Protein AF-A0A5A7RX57-F1 (afdb_monomer)

Secondary structure (DSSP, 8-state):
----PPPPPS-HHHHHHHHHHHHS-HHHHHHHHHHHHHTTGGGGHHHHHHHIIIIIHHHHHHHHHHHHHH-S-HHHHHHHH-GGGHHHHHHHHHHHHHHHHHHHHHHHHHHHHHHHTTTTTTSS-HHHHHHHHHT--SSTT------HHHHHHHHHHHHHHHHHHTTTHHHHHHHHHHHTHHHHHHHHHHHHHHHTSTTHHHHHHHHH---GGGGG-HHHHHHHHHHHHHHHT-

pLDDT: mean 89.5, std 7.89, range [38.34, 96.81]

Nearest PDB structures (foldseek):
  8zp1-assembly1_A  TM=9.487E-01  e=1.008E-10  Homo sapiens
  6m2r-assembly1_A  TM=9.243E-01  e=7.407E-11  Drosophila melanogaster
  4xph-assembly1_A  TM=9.226E-01  e=1.175E-10  Drosophila melanogaster
  9eup-assembly1_A  TM=9.157E-01  e=2.410E-10  Drosophila melanogaster
  8wby-assembly1_A  TM=8.814E-01  e=8.739E-09  Homo sapiens

Mean predicted aligned error: 5.99 Å

Solvent-accessible surface area (backbone atoms only — not comparable to full-atom values): 12827 Å² total; per-residue (Å²): 130,82,86,71,75,74,90,71,76,92,40,73,66,38,50,50,39,45,54,50,46,64,26,61,48,72,56,65,75,57,49,45,59,52,52,30,50,76,35,21,15,44,41,31,51,56,46,32,51,50,30,34,67,71,46,42,53,56,50,52,52,50,52,52,49,47,42,69,71,50,73,47,61,54,32,60,30,30,31,73,77,35,76,88,36,27,65,57,18,47,50,65,57,47,52,58,53,59,51,48,66,54,50,48,52,55,51,7,49,54,52,43,49,60,62,41,53,79,72,45,76,43,75,86,48,51,67,63,44,50,40,62,59,60,48,67,57,98,46,90,89,48,81,70,69,85,34,65,67,45,53,56,22,37,52,54,49,53,52,50,52,46,69,46,48,77,69,40,68,70,43,39,32,61,50,33,68,48,65,43,56,48,59,53,55,50,49,52,52,51,48,57,54,47,66,73,40,90,68,31,67,58,56,51,50,58,49,56,47,57,37,66,77,41,71,77,38,68,66,42,46,52,51,23,41,53,48,38,35,67,45,60,64,104

Radius of gyration: 21.27 Å; Cα contacts (8 Å, |Δi|>4): 193; chains: 1; bounding box: 55×44×57 Å

Sequence (234 aa):
MGDTIPATWHSRFAFIMAAIGSAVGLGNVWRFPYVCYKNGAAAFLIPYFVALFTAGIPLMILEFSLGHWSRSPPPMAFKKVSKNMEWVGWLSSLVPFIVASYYVVVMAWCFAYMVFSVNLMWRTNAENFFYTFLGKTSGISEIGGISPPVFLGLIAIWISIFIILYKGVDRIGKIVAITVPLPTILLIILTIRGLTLPGAVEGVSYYLSPDFSKLLNVNVWLSAYAQIFFSLSL

Foldseek 3Di:
DDPDPPDDDPDPVLVVLVLLVLLDDPCVVPVVLVLCLVLFFQQLVVLLVVLCVVPLVVVLVVVVVLCVVQVDQQLSSLCVVPVVRSVVSVVLVVVVVVVCVVVLLVQLVVVLVVVCVVVVVCVPPVVVVVCVQCVPDPDPVDPGDDRVSSVVSSVVSVVVVCVQPVVHSVSVSVVSVCVRVPVVVVVVVVVVVLCPDPCSVVVVCSSNRGDNVSVVDVVSSVSSNVSSCSSSVD

Structure (mmCIF, N/CA/C/O backbone):
data_AF-A0A5A7RX57-F1
#
_entry.id   AF-A0A5A7RX57-F1
#
loop_
_atom_site.group_PDB
_atom_site.id
_atom_site.type_symbol
_atom_site.label_atom_id
_atom_site.label_alt_id
_atom_site.label_comp_id
_atom_site.label_asym_id
_atom_site.label_entity_id
_atom_site.label_seq_id
_atom_site.pdbx_PDB_ins_code
_atom_site.Cartn_x
_atom_site.Cartn_y
_atom_site.Cartn_z
_atom_site.occupancy
_atom_site.B_iso_or_equiv
_atom_site.auth_seq_id
_atom_site.auth_comp_id
_atom_site.auth_asym_id
_atom_site.auth_atom_id
_atom_site.pdbx_PDB_model_num
ATOM 1 N N . MET A 1 1 ? 31.788 12.413 -21.069 1.00 40.97 1 MET A N 1
ATOM 2 C CA . MET A 1 1 ? 30.898 12.310 -19.892 1.00 40.97 1 MET A CA 1
ATOM 3 C C . MET A 1 1 ? 31.214 10.979 -19.254 1.00 40.97 1 MET A C 1
ATOM 5 O O . MET A 1 1 ? 31.049 9.980 -19.931 1.00 40.97 1 MET A O 1
ATOM 9 N N . GLY A 1 2 ? 31.835 10.992 -18.072 1.00 38.34 2 GLY A N 1
ATOM 10 C CA . GLY A 1 2 ? 32.403 9.788 -17.466 1.00 38.34 2 GLY A CA 1
ATOM 11 C C . GLY A 1 2 ? 31.347 8.711 -17.257 1.00 38.34 2 GLY A C 1
ATOM 12 O O . GLY A 1 2 ? 30.268 9.013 -16.749 1.00 38.34 2 GLY A O 1
ATOM 13 N N . ASP A 1 3 ? 31.680 7.487 -17.659 1.00 44.34 3 ASP A N 1
ATOM 14 C CA . ASP A 1 3 ? 30.907 6.283 -17.385 1.00 44.34 3 ASP A CA 1
ATOM 15 C C . ASP A 1 3 ? 30.835 6.076 -15.869 1.00 44.34 3 ASP A C 1
ATOM 17 O O . ASP A 1 3 ? 31.683 5.431 -15.249 1.00 44.34 3 ASP A O 1
ATOM 21 N N . THR A 1 4 ? 29.829 6.675 -15.238 1.00 57.50 4 THR A N 1
ATOM 22 C CA . THR A 1 4 ? 29.452 6.321 -13.880 1.00 57.50 4 THR A CA 1
ATOM 23 C C . THR A 1 4 ? 28.867 4.919 -13.945 1.00 57.50 4 THR A C 1
ATOM 25 O O . THR A 1 4 ? 27.802 4.691 -14.518 1.00 57.50 4 THR A O 1
ATOM 28 N N . ILE A 1 5 ? 29.598 3.950 -13.390 1.00 56.31 5 ILE A N 1
ATOM 29 C CA . ILE A 1 5 ? 29.092 2.590 -13.200 1.00 56.31 5 ILE A CA 1
ATOM 30 C C . ILE A 1 5 ? 27.728 2.723 -12.503 1.00 56.31 5 ILE A C 1
ATOM 32 O O . ILE A 1 5 ? 27.664 3.354 -11.442 1.00 56.31 5 ILE A O 1
ATOM 36 N N . PRO A 1 6 ? 26.630 2.201 -13.085 1.00 62.84 6 PRO A N 1
ATOM 37 C CA . PRO A 1 6 ? 25.320 2.301 -12.462 1.00 62.84 6 PRO A CA 1
ATOM 38 C C . PRO A 1 6 ? 25.394 1.684 -11.067 1.00 62.84 6 PRO A C 1
ATOM 40 O O . PRO A 1 6 ? 25.967 0.609 -10.895 1.00 62.84 6 PRO A O 1
ATOM 43 N N . ALA A 1 7 ? 24.849 2.381 -10.068 1.00 64.69 7 ALA A N 1
ATOM 44 C CA . ALA A 1 7 ? 24.876 1.913 -8.690 1.00 64.69 7 ALA A CA 1
ATOM 45 C C . ALA A 1 7 ? 24.246 0.512 -8.618 1.00 64.69 7 ALA A C 1
ATOM 47 O O . ALA A 1 7 ? 23.090 0.317 -8.997 1.00 64.69 7 ALA A O 1
ATOM 48 N N . THR A 1 8 ? 25.032 -0.473 -8.186 1.00 73.94 8 THR A N 1
ATOM 49 C CA . THR A 1 8 ? 24.602 -1.871 -8.105 1.00 73.94 8 THR A CA 1
ATOM 50 C C . THR A 1 8 ? 24.287 -2.236 -6.666 1.00 73.94 8 THR A C 1
ATOM 52 O O . THR A 1 8 ? 24.872 -1.711 -5.724 1.00 73.94 8 THR A O 1
ATOM 55 N N . TRP A 1 9 ? 23.353 -3.164 -6.484 1.00 75.19 9 TRP A N 1
ATOM 56 C CA . TRP A 1 9 ? 23.091 -3.730 -5.170 1.00 75.19 9 TRP A CA 1
ATOM 57 C C . TRP A 1 9 ? 24.249 -4.643 -4.764 1.00 75.19 9 TRP A C 1
ATOM 59 O O . TRP A 1 9 ? 24.512 -5.643 -5.429 1.00 75.19 9 TRP A O 1
ATOM 69 N N . HIS A 1 10 ? 24.897 -4.350 -3.636 1.00 70.31 10 HIS A N 1
ATOM 70 C CA . HIS A 1 10 ? 25.965 -5.201 -3.101 1.00 70.31 10 HIS A CA 1
ATOM 71 C C . HIS A 1 10 ? 25.486 -6.598 -2.660 1.00 70.31 10 HIS A C 1
ATOM 73 O O . HIS A 1 10 ? 26.292 -7.520 -2.570 1.00 70.31 10 HIS A O 1
ATOM 79 N N . SER A 1 11 ? 24.188 -6.775 -2.375 1.00 80.56 11 SER A N 1
ATOM 80 C CA . SER A 1 11 ? 23.621 -8.045 -1.907 1.00 80.56 11 SER A CA 1
ATOM 81 C C . SER A 1 11 ? 22.290 -8.367 -2.583 1.00 80.56 11 SER A C 1
ATOM 83 O O . SER A 1 11 ? 21.378 -7.539 -2.614 1.00 80.56 11 SER A O 1
ATOM 85 N N . ARG A 1 12 ? 22.150 -9.619 -3.045 1.00 84.81 12 ARG A N 1
ATOM 86 C CA . ARG A 1 12 ? 20.883 -10.165 -3.565 1.00 84.81 12 ARG A CA 1
ATOM 87 C C . ARG A 1 12 ? 19.772 -10.106 -2.521 1.00 84.81 12 ARG A C 1
ATOM 89 O O . ARG A 1 12 ? 18.631 -9.827 -2.861 1.00 84.81 12 ARG A O 1
ATOM 96 N N . PHE A 1 13 ? 20.117 -10.325 -1.252 1.00 82.00 13 PHE A N 1
ATOM 97 C CA . PHE A 1 13 ? 19.162 -10.246 -0.153 1.00 82.00 13 PHE A CA 1
ATOM 98 C C . PHE A 1 13 ? 18.617 -8.824 0.011 1.00 82.00 13 PHE A C 1
ATOM 100 O O . PHE A 1 13 ? 17.411 -8.647 0.114 1.00 82.00 13 PHE A O 1
ATOM 107 N N . ALA A 1 14 ? 19.481 -7.803 -0.051 1.00 82.25 14 ALA A N 1
ATOM 108 C CA . ALA A 1 14 ? 19.049 -6.406 0.032 1.00 82.25 14 ALA A CA 1
ATOM 109 C C . ALA A 1 14 ? 18.105 -6.025 -1.121 1.00 82.25 14 ALA A C 1
ATOM 111 O O . ALA A 1 14 ? 17.106 -5.348 -0.893 1.00 82.25 14 ALA A O 1
ATOM 112 N N . PHE A 1 15 ? 18.383 -6.515 -2.333 1.00 84.88 15 PHE A N 1
ATOM 113 C CA . PHE A 1 15 ? 17.502 -6.331 -3.486 1.00 84.88 15 PHE A CA 1
ATOM 114 C C . PHE A 1 15 ? 16.134 -7.003 -3.289 1.00 84.88 15 PHE A C 1
ATOM 116 O O . PHE A 1 15 ? 15.106 -6.351 -3.452 1.00 84.88 15 PHE A O 1
ATOM 123 N N . ILE A 1 16 ? 16.109 -8.280 -2.888 1.00 87.44 16 ILE A N 1
ATOM 124 C CA . ILE A 1 16 ? 14.859 -9.020 -2.641 1.00 87.44 16 ILE A CA 1
ATOM 125 C C . ILE A 1 16 ? 14.039 -8.333 -1.547 1.00 87.44 16 ILE A C 1
ATOM 127 O O . ILE A 1 16 ? 12.839 -8.137 -1.708 1.00 87.44 16 ILE A O 1
ATOM 131 N N . MET A 1 17 ? 14.683 -7.914 -0.459 1.00 86.81 17 MET A N 1
ATOM 132 C CA . MET A 1 17 ? 14.010 -7.206 0.626 1.00 86.81 17 MET A CA 1
ATOM 133 C C . MET A 1 17 ? 13.436 -5.864 0.166 1.00 86.81 17 MET A C 1
ATOM 135 O O . MET A 1 17 ? 12.337 -5.510 0.578 1.00 86.81 17 MET A O 1
ATOM 139 N N . ALA A 1 18 ? 14.126 -5.138 -0.719 1.00 86.44 18 ALA A N 1
ATOM 140 C CA . ALA A 1 18 ? 13.611 -3.892 -1.287 1.00 86.44 18 ALA A CA 1
ATOM 141 C C . ALA A 1 18 ? 12.396 -4.140 -2.188 1.00 86.44 18 ALA A C 1
ATOM 143 O O . ALA A 1 18 ? 11.409 -3.414 -2.084 1.00 86.44 18 ALA A O 1
ATOM 144 N N . ALA A 1 19 ? 12.427 -5.198 -3.003 1.00 87.00 19 ALA A N 1
ATOM 145 C CA . ALA A 1 19 ? 11.288 -5.603 -3.823 1.00 87.00 19 ALA A CA 1
ATOM 146 C C . ALA A 1 19 ? 10.079 -6.010 -2.959 1.00 87.00 19 ALA A C 1
ATOM 148 O O . ALA A 1 19 ? 8.971 -5.532 -3.189 1.00 87.00 19 ALA A O 1
ATOM 149 N N . ILE A 1 20 ? 10.295 -6.810 -1.907 1.00 87.88 20 ILE A N 1
ATOM 150 C CA . ILE A 1 20 ? 9.242 -7.185 -0.948 1.00 87.88 20 ILE A CA 1
ATOM 151 C C . ILE A 1 20 ? 8.683 -5.942 -0.252 1.00 87.88 20 ILE A C 1
ATOM 153 O O . ILE A 1 20 ? 7.469 -5.786 -0.170 1.00 87.88 20 ILE A O 1
ATOM 157 N N . GLY A 1 21 ? 9.544 -5.033 0.213 1.00 85.50 21 GLY A N 1
ATOM 158 C CA . GLY A 1 21 ? 9.119 -3.786 0.852 1.00 85.50 21 GLY A CA 1
ATOM 159 C C . GLY A 1 21 ? 8.312 -2.871 -0.070 1.00 85.50 21 GLY A C 1
ATOM 160 O O . GLY A 1 21 ? 7.428 -2.166 0.403 1.00 85.50 21 GLY A O 1
ATOM 161 N N . SER A 1 22 ? 8.579 -2.906 -1.377 1.00 85.56 22 SER A N 1
ATOM 162 C CA . SER A 1 22 ? 7.812 -2.164 -2.386 1.00 85.56 22 SER A CA 1
ATOM 163 C C . SER A 1 22 ? 6.448 -2.794 -2.691 1.00 85.56 22 SER A C 1
ATOM 165 O O . SER A 1 22 ? 5.514 -2.076 -3.041 1.00 85.56 22 SER A O 1
ATOM 167 N N . ALA A 1 23 ? 6.313 -4.118 -2.572 1.00 86.31 23 ALA A N 1
ATOM 168 C CA . ALA A 1 23 ? 5.042 -4.826 -2.763 1.00 86.31 23 ALA A CA 1
ATOM 169 C C . ALA A 1 23 ? 4.165 -4.799 -1.493 1.00 86.31 23 ALA A C 1
ATOM 171 O O . ALA A 1 23 ? 2.936 -4.716 -1.539 1.00 86.31 23 ALA A 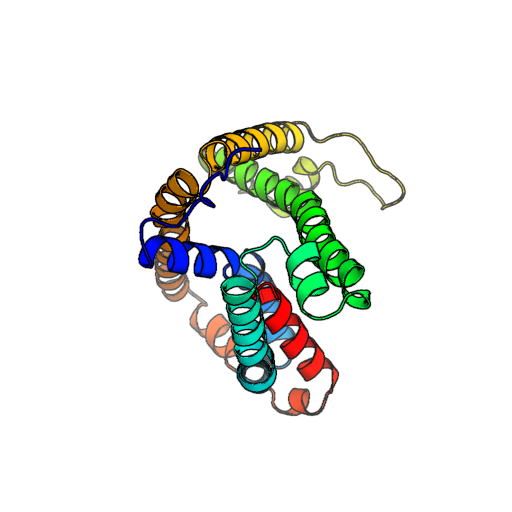O 1
ATOM 172 N N . VAL A 1 24 ? 4.781 -4.849 -0.311 1.00 85.12 24 VAL A N 1
ATOM 173 C CA . VAL A 1 24 ? 4.060 -4.872 0.965 1.00 85.12 24 VAL A CA 1
ATOM 174 C C . VAL A 1 24 ? 3.823 -3.450 1.469 1.00 85.12 24 VAL A C 1
ATOM 176 O O . VAL A 1 24 ? 4.656 -2.864 2.153 1.00 85.12 24 VAL A O 1
ATOM 179 N N . GLY A 1 25 ? 2.646 -2.904 1.158 1.00 82.44 25 GLY A N 1
ATOM 180 C CA . GLY A 1 25 ? 2.228 -1.571 1.599 1.00 82.44 25 GLY A CA 1
ATOM 181 C C . GLY A 1 25 ? 1.016 -1.561 2.534 1.00 82.44 25 GLY A C 1
ATOM 182 O O . GLY A 1 25 ? 0.397 -2.589 2.815 1.00 82.44 25 GLY A O 1
ATOM 183 N N . LEU A 1 26 ? 0.612 -0.351 2.948 1.00 80.19 26 LEU A N 1
ATOM 184 C CA . LEU A 1 26 ? -0.605 -0.117 3.742 1.00 80.19 26 LEU A CA 1
ATOM 185 C C . LEU A 1 26 ? -1.839 -0.790 3.121 1.00 80.19 26 LEU A C 1
ATOM 187 O O . LEU A 1 26 ? -2.669 -1.328 3.844 1.00 80.19 26 LEU A O 1
ATOM 191 N N . GLY A 1 27 ? -1.946 -0.829 1.788 1.00 81.50 27 GLY A N 1
ATOM 192 C CA . GLY A 1 27 ? -3.074 -1.457 1.093 1.00 81.50 27 GLY A CA 1
ATOM 193 C C . GLY A 1 27 ? -3.303 -2.926 1.476 1.00 81.50 27 GLY A C 1
ATOM 194 O O . GLY A 1 27 ? -4.451 -3.355 1.578 1.00 81.50 27 GLY A O 1
ATOM 195 N N . ASN A 1 28 ? -2.245 -3.681 1.779 1.00 87.38 28 ASN A N 1
ATOM 196 C CA . ASN A 1 28 ? -2.379 -5.079 2.195 1.00 87.38 28 ASN A CA 1
ATOM 197 C C . ASN A 1 28 ? -2.931 -5.209 3.627 1.00 87.38 28 ASN A C 1
ATOM 199 O O . ASN A 1 28 ? -3.547 -6.218 3.950 1.00 87.38 28 ASN A O 1
ATOM 203 N N . VAL A 1 29 ? -2.760 -4.183 4.469 1.00 86.88 29 VAL A N 1
ATOM 204 C CA . VAL A 1 29 ? -3.178 -4.202 5.881 1.00 86.88 29 VAL A CA 1
ATOM 205 C C . VAL A 1 29 ? -4.666 -3.893 6.048 1.00 86.88 29 VAL A C 1
ATOM 207 O O . VAL A 1 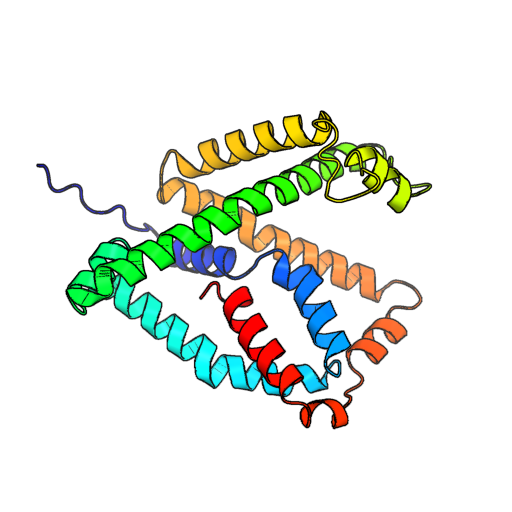29 ? -5.330 -4.548 6.843 1.00 86.88 29 VAL A O 1
ATOM 210 N N . TRP A 1 30 ? -5.210 -2.912 5.318 1.00 84.88 30 TRP A N 1
ATOM 211 C CA . TRP A 1 30 ? -6.600 -2.462 5.522 1.00 84.88 30 TRP A CA 1
ATOM 212 C C . TRP A 1 30 ? -7.498 -2.620 4.292 1.00 84.88 30 TRP A C 1
ATOM 214 O O . TRP A 1 30 ? -8.664 -2.988 4.430 1.00 84.88 30 TRP A O 1
ATOM 224 N N . ARG A 1 31 ? -6.978 -2.402 3.076 1.00 89.62 31 ARG A N 1
ATOM 225 C CA . ARG A 1 31 ? -7.786 -2.509 1.852 1.00 89.62 31 ARG A CA 1
ATOM 226 C C . ARG A 1 31 ? -8.051 -3.962 1.475 1.00 89.62 31 ARG A C 1
ATOM 228 O O . ARG A 1 31 ? -9.194 -4.285 1.171 1.00 89.62 31 ARG A O 1
ATOM 235 N N . PHE A 1 32 ? -7.043 -4.837 1.515 1.00 91.94 32 PHE A N 1
ATOM 236 C CA . PHE A 1 32 ? -7.225 -6.247 1.147 1.00 91.94 32 PHE A CA 1
ATOM 237 C C . PHE A 1 32 ? -8.296 -6.951 2.002 1.00 91.94 32 PHE A C 1
ATOM 239 O O . PHE A 1 32 ? -9.230 -7.489 1.405 1.00 91.94 32 PHE A O 1
ATOM 246 N N . PRO A 1 33 ? -8.266 -6.892 3.353 1.00 91.25 33 PRO A N 1
ATOM 247 C CA . PRO A 1 33 ? -9.316 -7.510 4.165 1.00 91.25 33 PRO A CA 1
ATOM 248 C C . PRO A 1 33 ? -10.707 -6.940 3.868 1.00 91.25 33 PRO A C 1
ATOM 250 O O . PRO A 1 33 ? -11.673 -7.692 3.771 1.00 91.25 33 PRO A O 1
ATOM 253 N N . TYR A 1 34 ? -10.809 -5.624 3.647 1.00 90.44 34 TYR A N 1
ATOM 254 C CA . TYR A 1 34 ? -12.071 -4.969 3.298 1.00 90.44 34 TYR A CA 1
ATOM 255 C C . TYR A 1 34 ? -12.625 -5.426 1.938 1.00 90.44 34 TYR A C 1
ATOM 257 O O . TYR A 1 34 ? -13.813 -5.731 1.814 1.00 90.44 34 TYR A O 1
ATOM 265 N N . VAL A 1 35 ? -11.775 -5.495 0.909 1.00 91.94 35 VAL A N 1
ATOM 266 C CA . VAL A 1 35 ? -12.156 -5.944 -0.440 1.00 91.94 35 VAL A CA 1
ATOM 267 C C . VAL A 1 35 ? -12.519 -7.426 -0.431 1.00 91.94 35 VAL A C 1
ATOM 269 O O . VAL A 1 35 ? -13.517 -7.798 -1.045 1.00 91.94 35 VAL A O 1
ATOM 272 N N . CYS A 1 36 ? -11.753 -8.250 0.284 1.00 91.56 36 CYS A N 1
ATOM 273 C CA . CYS A 1 36 ? -12.043 -9.666 0.481 1.00 91.56 36 CYS A CA 1
ATOM 274 C C . CYS A 1 36 ? -13.427 -9.841 1.112 1.00 91.56 36 CYS A C 1
ATOM 276 O O . CYS A 1 36 ? -14.297 -10.494 0.539 1.00 91.56 36 CYS A O 1
ATOM 278 N N . TYR A 1 37 ? -13.677 -9.139 2.219 1.00 89.06 37 TYR A N 1
ATOM 279 C CA . TYR A 1 37 ? -14.959 -9.156 2.912 1.00 89.06 37 TYR A CA 1
ATOM 280 C C . TYR A 1 37 ? -16.135 -8.768 2.000 1.00 89.06 37 TYR A C 1
ATOM 282 O O . TYR A 1 37 ? -17.099 -9.522 1.868 1.00 89.06 37 TYR A O 1
ATOM 290 N N . LYS A 1 38 ? -16.046 -7.630 1.301 1.00 90.94 38 LYS A N 1
ATOM 291 C CA . LYS A 1 38 ? -17.134 -7.125 0.445 1.00 90.94 38 LYS A CA 1
ATOM 292 C C . LYS A 1 38 ? -17.457 -8.045 -0.743 1.00 90.94 38 LYS A C 1
ATOM 294 O O . LYS A 1 38 ? -18.583 -8.026 -1.239 1.00 90.94 38 LYS A O 1
ATOM 299 N N . ASN A 1 39 ? -16.489 -8.839 -1.200 1.00 92.56 39 ASN A N 1
ATOM 300 C CA . ASN A 1 39 ? -16.578 -9.639 -2.424 1.00 92.56 39 ASN A CA 1
ATOM 301 C C . ASN A 1 39 ? -16.752 -11.150 -2.183 1.00 92.56 39 ASN A C 1
ATOM 303 O O . ASN A 1 39 ? -16.403 -11.952 -3.046 1.00 92.56 39 ASN A O 1
ATOM 307 N N . GLY A 1 40 ? -17.321 -11.542 -1.040 1.00 88.94 40 GLY A N 1
ATOM 308 C CA . GLY A 1 40 ? -17.625 -12.947 -0.734 1.00 88.94 40 GLY A CA 1
ATOM 309 C C . GLY A 1 40 ? -16.642 -13.615 0.226 1.00 88.94 40 GLY A C 1
ATOM 310 O O . GLY A 1 40 ? -16.576 -14.846 0.269 1.00 88.94 40 GLY A O 1
ATOM 311 N N . ALA A 1 41 ? -15.898 -12.810 0.994 1.00 91.44 41 ALA A N 1
ATOM 312 C CA . ALA A 1 41 ? -15.003 -13.253 2.059 1.00 91.44 41 ALA A CA 1
ATOM 313 C C . ALA A 1 41 ? -14.011 -14.311 1.540 1.00 91.44 41 ALA A C 1
ATOM 315 O O . ALA A 1 41 ? -13.363 -14.077 0.521 1.00 91.44 41 ALA A O 1
ATOM 316 N N . ALA A 1 42 ? -13.906 -15.490 2.158 1.00 92.25 42 ALA A N 1
ATOM 317 C CA . ALA A 1 42 ? -12.987 -16.537 1.695 1.00 92.25 42 ALA A CA 1
ATOM 318 C C . ALA A 1 42 ? -13.159 -16.936 0.216 1.00 92.25 42 ALA A C 1
ATOM 320 O O . ALA A 1 42 ? -12.173 -17.307 -0.424 1.00 92.25 42 ALA A O 1
ATOM 321 N N . ALA A 1 43 ? -14.362 -16.821 -0.364 1.00 93.56 43 ALA A N 1
ATOM 322 C CA . ALA A 1 43 ? -14.572 -17.131 -1.780 1.00 93.56 43 ALA A CA 1
ATOM 323 C C . ALA A 1 43 ? -13.773 -16.192 -2.702 1.00 93.56 43 ALA A C 1
ATOM 325 O O . ALA A 1 43 ? -13.317 -16.624 -3.759 1.00 93.56 43 ALA A O 1
ATOM 326 N N . PHE A 1 44 ? -13.520 -14.944 -2.281 1.00 94.62 44 PHE A N 1
ATOM 327 C CA . PHE A 1 44 ? -12.713 -13.964 -3.018 1.00 94.62 44 PHE A CA 1
ATOM 328 C C . PHE A 1 44 ? -11.263 -14.415 -3.244 1.00 94.62 44 PHE A C 1
ATOM 330 O O . PHE A 1 44 ? -10.609 -13.963 -4.186 1.00 94.62 44 PHE A O 1
ATOM 337 N N . LEU A 1 45 ? -10.748 -15.337 -2.426 1.00 93.69 45 LEU A N 1
ATOM 338 C CA . LEU A 1 45 ? -9.394 -15.861 -2.602 1.00 93.69 45 LEU A CA 1
ATOM 339 C C . LEU A 1 45 ? -9.237 -16.618 -3.926 1.00 93.69 45 LEU A C 1
ATOM 341 O O . LEU A 1 45 ? -8.157 -16.592 -4.508 1.00 93.69 45 LEU A O 1
ATOM 345 N N . ILE A 1 46 ? -10.305 -17.229 -4.450 1.00 95.12 46 ILE A N 1
ATOM 346 C CA . ILE A 1 46 ? -10.280 -17.930 -5.742 1.00 95.12 46 ILE A CA 1
ATOM 347 C C . ILE A 1 46 ? -9.938 -16.966 -6.892 1.00 95.12 46 ILE A C 1
ATOM 349 O O . ILE A 1 46 ? -8.893 -17.156 -7.520 1.00 95.12 46 ILE A O 1
ATOM 353 N N . PRO A 1 47 ? -10.736 -15.913 -7.178 1.00 95.75 47 PRO A N 1
ATOM 354 C CA . PRO A 1 47 ? -10.404 -14.961 -8.233 1.00 95.75 47 PRO A CA 1
ATOM 355 C C . PRO A 1 47 ? -9.100 -14.209 -7.944 1.00 95.75 47 PRO A C 1
ATOM 357 O O . PRO A 1 47 ? -8.383 -13.878 -8.885 1.00 95.75 47 PRO A O 1
ATOM 360 N N . TYR A 1 48 ? -8.743 -13.987 -6.672 1.00 95.00 48 TYR A N 1
ATOM 361 C CA . TYR A 1 48 ? -7.454 -13.398 -6.300 1.00 95.00 48 TYR A CA 1
ATOM 362 C C . TYR A 1 48 ? -6.267 -14.265 -6.741 1.00 95.00 48 TYR A C 1
ATOM 364 O O . TYR A 1 48 ? -5.361 -13.761 -7.403 1.00 95.00 48 TYR A O 1
ATOM 372 N N . PHE A 1 49 ? -6.275 -15.569 -6.445 1.00 95.69 49 PHE A N 1
ATOM 373 C CA . PHE A 1 49 ? -5.213 -16.476 -6.886 1.00 95.69 49 PHE A CA 1
ATOM 374 C C . PHE A 1 49 ? -5.197 -16.647 -8.405 1.00 95.69 49 PHE A C 1
ATOM 376 O O . PHE A 1 49 ? -4.122 -16.661 -9.001 1.00 95.69 49 PHE A O 1
ATOM 383 N N . VAL A 1 50 ? -6.362 -16.705 -9.057 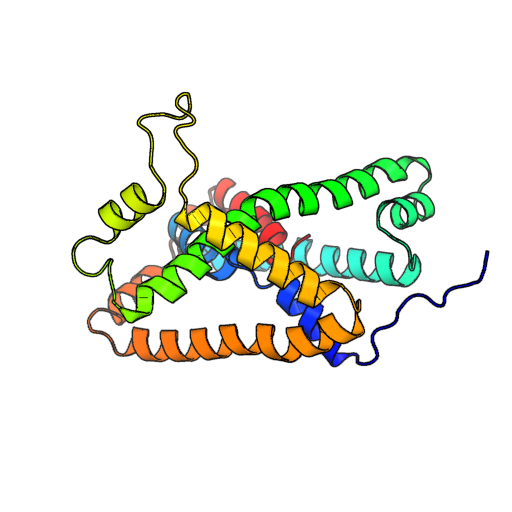1.00 96.81 50 VAL A N 1
ATOM 384 C CA . VAL A 1 50 ? -6.424 -16.728 -10.526 1.00 96.81 50 VAL A CA 1
ATOM 385 C C . VAL A 1 50 ? -5.771 -15.474 -11.108 1.00 96.81 50 VAL A C 1
ATOM 387 O O . VAL A 1 50 ? -4.902 -15.588 -11.971 1.00 96.81 50 VAL A O 1
ATOM 390 N N . ALA A 1 51 ? -6.111 -14.284 -10.611 1.00 96.06 51 ALA A N 1
ATOM 391 C CA . ALA A 1 51 ? -5.501 -13.031 -11.053 1.00 96.06 51 ALA A CA 1
ATOM 392 C C . ALA A 1 51 ? -3.987 -12.984 -10.767 1.00 96.06 51 ALA A C 1
ATOM 394 O O . ALA A 1 51 ? -3.212 -12.523 -11.608 1.00 96.06 51 ALA A O 1
ATOM 395 N N . LEU A 1 52 ? -3.549 -13.519 -9.622 1.00 95.19 52 LEU A N 1
ATOM 396 C CA . LEU A 1 52 ? -2.135 -13.617 -9.257 1.00 95.19 52 LEU A CA 1
ATOM 397 C C . LEU A 1 52 ? -1.347 -14.466 -10.261 1.00 95.19 52 LEU A C 1
ATOM 399 O O . LEU A 1 52 ? -0.309 -14.021 -10.745 1.00 95.19 52 LEU A O 1
ATOM 403 N N . PHE A 1 53 ? -1.825 -15.667 -10.591 1.00 96.38 53 PHE A N 1
ATOM 404 C CA . PHE A 1 53 ? -1.103 -16.579 -11.484 1.00 96.38 53 PHE A CA 1
ATOM 405 C C . PHE A 1 53 ? -1.214 -16.196 -12.962 1.00 96.38 53 PHE A C 1
ATOM 407 O O . PHE A 1 53 ? -0.274 -16.425 -13.717 1.00 96.38 53 PHE A O 1
ATOM 414 N N . THR A 1 54 ? -2.337 -15.612 -13.385 1.00 95.94 54 THR A N 1
ATOM 415 C CA . THR A 1 54 ? -2.580 -15.295 -14.804 1.00 95.94 54 THR A CA 1
ATOM 416 C C . THR A 1 54 ? -2.046 -13.932 -15.227 1.00 95.94 54 THR A C 1
ATOM 418 O O . THR A 1 54 ? -1.637 -13.783 -16.375 1.00 95.94 54 THR A O 1
ATOM 421 N N . ALA A 1 55 ? -2.025 -12.945 -14.327 1.00 94.88 55 ALA A N 1
ATOM 422 C CA . ALA A 1 55 ? -1.553 -11.596 -14.631 1.00 94.88 55 ALA A CA 1
ATOM 423 C C . ALA A 1 55 ? -0.424 -11.146 -13.703 1.00 94.88 55 ALA A C 1
ATOM 425 O O . ALA A 1 55 ? 0.616 -10.725 -14.198 1.00 94.88 55 ALA A O 1
ATOM 426 N N . GLY A 1 56 ? -0.584 -11.275 -12.383 1.00 94.25 56 GLY A N 1
ATOM 427 C CA . GLY A 1 56 ? 0.377 -10.739 -11.412 1.00 94.25 56 GLY A CA 1
ATOM 428 C C . GLY A 1 56 ? 1.805 -11.261 -11.599 1.00 94.25 56 GLY A C 1
ATOM 429 O O . GLY A 1 56 ? 2.724 -10.492 -11.869 1.00 94.25 56 GLY A O 1
ATOM 430 N N . ILE A 1 57 ? 1.996 -12.579 -11.499 1.00 94.12 57 ILE A N 1
ATOM 431 C CA . ILE A 1 57 ? 3.312 -13.218 -11.634 1.00 94.12 57 ILE A CA 1
ATOM 432 C C . ILE A 1 57 ? 3.899 -13.019 -13.044 1.00 94.12 57 ILE A C 1
ATOM 434 O O . ILE A 1 57 ? 5.051 -12.587 -13.127 1.00 94.12 57 ILE A O 1
ATOM 438 N N . PRO A 1 58 ? 3.165 -13.269 -14.151 1.00 96.25 58 PRO A N 1
ATOM 439 C CA . PRO A 1 58 ? 3.697 -13.042 -15.495 1.00 96.25 58 PRO A CA 1
ATOM 440 C C . PRO A 1 58 ? 4.147 -11.598 -15.749 1.00 96.25 58 PRO A C 1
ATOM 442 O O . PRO A 1 58 ? 5.229 -11.390 -16.298 1.00 96.25 58 PRO A O 1
ATOM 445 N N . LEU A 1 59 ? 3.361 -10.602 -15.326 1.00 94.75 59 LEU A N 1
ATOM 446 C CA . LEU A 1 59 ? 3.698 -9.189 -15.520 1.00 94.75 59 LEU A CA 1
ATOM 447 C C . LEU A 1 59 ? 4.883 -8.755 -14.657 1.00 94.75 59 LEU A C 1
ATOM 449 O O . LEU A 1 59 ? 5.769 -8.067 -15.156 1.00 94.75 59 LEU A O 1
ATOM 453 N N . MET A 1 60 ? 4.964 -9.226 -13.412 1.00 92.88 60 MET A N 1
ATOM 454 C CA . MET A 1 60 ? 6.121 -8.976 -12.549 1.00 92.88 60 MET A CA 1
ATOM 455 C C . MET A 1 60 ? 7.414 -9.553 -13.149 1.00 92.88 60 MET A C 1
ATOM 457 O O . MET A 1 60 ? 8.454 -8.894 -13.160 1.00 92.88 60 MET A O 1
ATOM 461 N N . ILE A 1 61 ? 7.362 -10.773 -13.700 1.00 93.50 61 ILE A N 1
ATOM 462 C CA . ILE A 1 61 ? 8.512 -11.379 -14.391 1.00 93.50 61 ILE A CA 1
ATOM 463 C C . ILE A 1 61 ? 8.896 -10.551 -15.621 1.00 93.50 61 ILE A C 1
ATOM 465 O O . ILE A 1 61 ? 10.088 -10.328 -15.854 1.00 93.50 61 ILE A O 1
ATOM 469 N N . LEU A 1 62 ? 7.914 -10.089 -16.398 1.00 92.81 62 LEU A N 1
ATOM 470 C CA . LEU A 1 62 ? 8.143 -9.244 -17.569 1.00 92.81 62 LEU A CA 1
ATOM 471 C C . LEU A 1 62 ? 8.832 -7.928 -17.186 1.00 92.81 62 LEU A C 1
ATOM 473 O O . LEU A 1 62 ? 9.820 -7.559 -17.821 1.00 92.81 62 LEU A O 1
ATOM 477 N N . GLU A 1 63 ? 8.360 -7.254 -16.139 1.00 90.75 63 GLU A N 1
ATOM 478 C CA . GLU A 1 63 ? 8.924 -5.990 -15.662 1.00 90.75 63 GLU A CA 1
ATOM 479 C C . GLU A 1 63 ? 10.374 -6.157 -15.191 1.00 90.75 63 GLU A C 1
ATOM 481 O O . GLU A 1 63 ? 11.265 -5.434 -15.647 1.00 90.75 63 GLU A O 1
ATOM 486 N N . PHE A 1 64 ? 10.654 -7.161 -14.353 1.00 89.75 64 PHE A N 1
ATOM 487 C CA . PHE A 1 64 ? 12.023 -7.437 -13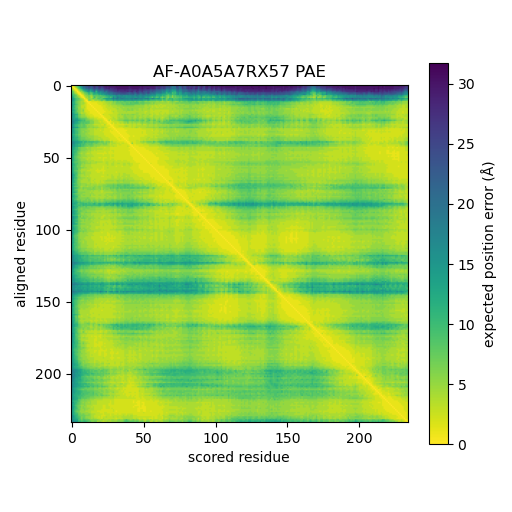.909 1.00 89.75 64 PHE A CA 1
ATOM 488 C C . PHE A 1 64 ? 12.940 -7.826 -15.069 1.00 89.75 64 PHE A C 1
ATOM 490 O O . PHE A 1 64 ? 14.090 -7.383 -15.123 1.00 89.75 64 PHE A O 1
ATOM 497 N N . SER A 1 65 ? 12.437 -8.602 -16.029 1.00 91.56 65 SER A N 1
ATOM 498 C CA . SER A 1 65 ? 13.197 -8.977 -17.226 1.00 91.56 65 SER A CA 1
ATOM 499 C C . SER A 1 65 ? 13.525 -7.753 -18.085 1.00 91.56 65 SER A C 1
ATOM 501 O O . SER A 1 65 ? 14.671 -7.588 -18.510 1.00 91.56 65 SER A O 1
ATOM 503 N N . LEU A 1 66 ? 12.558 -6.852 -18.283 1.00 91.25 66 LEU A N 1
ATOM 504 C CA . LEU A 1 66 ? 12.744 -5.602 -19.019 1.00 91.25 66 LEU A CA 1
ATOM 505 C C . LEU A 1 66 ? 13.741 -4.673 -18.313 1.00 91.25 66 LEU A C 1
ATOM 507 O O . LEU A 1 66 ? 14.609 -4.086 -18.967 1.00 91.25 66 LEU A O 1
ATOM 511 N N . GLY A 1 67 ? 13.669 -4.566 -16.984 1.00 89.56 67 GLY A N 1
ATOM 512 C CA . GLY A 1 67 ? 14.608 -3.787 -16.174 1.00 89.56 67 GLY A CA 1
ATOM 513 C C . GLY A 1 67 ? 16.037 -4.333 -16.241 1.00 89.56 67 GLY A C 1
ATOM 514 O O . GLY A 1 67 ? 16.984 -3.579 -16.479 1.00 89.56 67 GLY A O 1
ATOM 515 N N . HIS A 1 68 ? 16.207 -5.653 -16.116 1.00 88.69 68 HIS A N 1
ATOM 516 C CA . HIS A 1 68 ? 17.515 -6.311 -16.201 1.00 88.69 68 HIS A CA 1
ATOM 517 C C . HIS A 1 68 ? 18.147 -6.223 -17.594 1.00 88.69 68 HIS A C 1
ATOM 519 O O . HIS A 1 68 ? 19.364 -6.041 -17.694 1.00 88.69 68 HIS A O 1
ATOM 525 N N . TRP A 1 69 ? 17.342 -6.339 -18.656 1.00 90.88 69 TRP A N 1
ATOM 526 C CA . TRP A 1 69 ? 17.804 -6.221 -20.041 1.00 90.88 69 TRP A CA 1
ATOM 527 C C . TRP A 1 69 ? 18.159 -4.778 -20.406 1.00 90.88 69 TRP A C 1
ATOM 529 O O . TRP A 1 69 ? 19.233 -4.513 -20.946 1.00 90.88 69 TRP A O 1
ATOM 539 N N . SER A 1 70 ? 17.277 -3.826 -20.094 1.00 88.50 70 SER A N 1
ATOM 540 C CA . SER A 1 70 ? 17.470 -2.431 -20.486 1.00 88.50 70 SER A CA 1
ATOM 541 C C . SER A 1 70 ? 18.534 -1.720 -19.649 1.00 88.50 70 SER A C 1
ATOM 543 O O . SER A 1 70 ? 19.221 -0.850 -20.193 1.00 88.50 70 SER A O 1
ATOM 545 N N . ARG A 1 71 ? 18.675 -2.067 -18.356 1.00 86.44 71 ARG A N 1
ATOM 546 C CA . ARG A 1 71 ? 19.518 -1.373 -17.358 1.00 86.44 71 ARG A CA 1
ATOM 547 C C . ARG A 1 71 ? 19.370 0.146 -17.442 1.00 86.44 71 ARG A C 1
ATOM 549 O O . ARG A 1 71 ? 20.350 0.887 -17.450 1.00 86.44 71 ARG A O 1
ATOM 556 N N . SER A 1 72 ? 18.146 0.615 -17.646 1.00 86.94 72 SER A N 1
ATOM 557 C CA . SER A 1 72 ? 17.836 2.021 -17.903 1.00 86.94 72 SER A CA 1
ATOM 558 C C . SER A 1 72 ? 16.547 2.414 -17.178 1.00 86.94 72 SER A C 1
ATOM 560 O O . SER A 1 72 ? 15.728 1.539 -16.899 1.00 86.94 72 SER A O 1
ATOM 562 N N . PRO A 1 73 ? 16.336 3.709 -16.882 1.00 87.44 73 PRO A N 1
ATOM 563 C CA . PRO A 1 73 ? 15.071 4.190 -16.328 1.00 87.44 73 PRO A CA 1
ATOM 564 C C . PRO A 1 73 ? 13.876 3.863 -17.242 1.00 87.44 73 PRO A C 1
ATOM 566 O O . PRO A 1 73 ? 14.082 3.709 -18.453 1.00 87.44 73 PRO A O 1
ATOM 569 N N . PRO A 1 74 ? 12.632 3.834 -16.720 1.00 90.12 74 PRO A N 1
ATOM 570 C CA . PRO A 1 74 ? 11.463 3.373 -17.472 1.00 90.12 74 PRO A CA 1
ATOM 571 C C . PRO A 1 74 ? 11.276 4.019 -18.861 1.00 90.12 74 PRO A C 1
ATOM 573 O O . PRO A 1 74 ? 11.146 3.264 -19.825 1.00 90.12 74 PRO A O 1
ATOM 576 N N . PRO A 1 75 ? 11.370 5.356 -19.055 1.00 91.62 75 PRO A N 1
ATOM 577 C CA . PRO A 1 75 ? 11.236 5.965 -20.390 1.00 91.62 75 PRO A CA 1
ATOM 578 C C . PRO A 1 75 ? 12.226 5.405 -21.419 1.00 91.62 75 PRO A C 1
ATOM 580 O O . PRO A 1 75 ? 11.864 5.069 -22.548 1.00 91.62 75 PRO A O 1
ATOM 583 N N . MET A 1 76 ? 13.483 5.233 -21.006 1.00 90.50 76 MET A N 1
ATOM 584 C CA . MET A 1 76 ? 14.550 4.724 -21.866 1.00 90.50 76 MET A CA 1
ATOM 585 C C . MET A 1 76 ? 14.437 3.213 -22.087 1.00 90.50 76 MET A C 1
ATOM 587 O O . MET A 1 76 ? 14.773 2.732 -23.170 1.00 90.50 76 MET A O 1
ATOM 591 N N . ALA A 1 77 ? 13.945 2.463 -21.097 1.00 90.75 77 ALA A N 1
ATOM 592 C CA . ALA A 1 77 ? 13.667 1.037 -21.234 1.00 90.75 77 ALA A CA 1
ATOM 593 C C . ALA A 1 77 ? 12.586 0.782 -22.294 1.00 90.75 77 ALA A C 1
ATOM 595 O O . ALA A 1 77 ? 12.809 0.001 -23.220 1.00 90.75 77 ALA A O 1
ATOM 596 N N . PHE A 1 78 ? 11.465 1.507 -22.233 1.00 91.69 78 PHE A N 1
ATOM 597 C CA . PHE A 1 78 ? 10.393 1.387 -23.224 1.00 91.69 78 PHE A CA 1
ATOM 598 C C . PHE A 1 78 ? 10.812 1.877 -24.615 1.00 91.69 78 PHE A C 1
ATOM 600 O O . PHE A 1 78 ? 10.460 1.247 -25.611 1.00 91.69 78 PHE A O 1
ATOM 607 N N . LYS A 1 79 ? 11.647 2.921 -24.704 1.00 92.06 79 LYS A N 1
ATOM 608 C CA . LYS A 1 79 ? 12.226 3.382 -25.978 1.00 92.06 79 LYS A CA 1
ATOM 609 C C . LYS A 1 79 ? 13.080 2.314 -26.676 1.00 92.06 79 LYS A C 1
ATOM 611 O O . LYS A 1 79 ? 13.077 2.247 -27.904 1.00 92.06 79 LYS A O 1
ATOM 616 N N . LYS A 1 80 ? 13.809 1.484 -25.913 1.00 91.06 80 LYS A N 1
ATOM 617 C CA . LYS A 1 80 ? 14.598 0.358 -26.452 1.00 91.06 80 LYS A CA 1
ATOM 618 C C . LYS A 1 80 ? 13.717 -0.767 -27.000 1.00 91.06 80 LYS A C 1
ATOM 620 O O . LYS A 1 80 ? 14.138 -1.438 -27.934 1.00 91.06 80 LYS A O 1
ATOM 625 N N . VAL A 1 81 ? 12.521 -0.965 -26.440 1.00 90.56 81 VAL A N 1
ATOM 626 C CA . VAL A 1 81 ? 11.532 -1.927 -26.960 1.00 90.56 81 VAL A CA 1
ATOM 627 C C . VAL A 1 81 ? 10.927 -1.408 -28.262 1.00 90.56 81 VAL A C 1
ATOM 629 O O . VAL A 1 81 ? 10.917 -2.104 -29.272 1.00 90.56 81 VAL A O 1
ATOM 632 N N . SER A 1 82 ? 10.446 -0.166 -28.255 1.00 89.25 82 SER A N 1
ATOM 633 C CA . SER A 1 82 ? 9.922 0.504 -29.441 1.00 89.25 82 SER A CA 1
ATOM 634 C C . SER A 1 82 ? 10.048 2.013 -29.288 1.00 89.25 82 SER A C 1
ATOM 636 O O . SER A 1 82 ? 9.678 2.579 -28.258 1.00 89.25 82 SER A O 1
ATOM 638 N N . LYS A 1 83 ? 10.506 2.695 -30.347 1.00 83.44 83 LYS A N 1
ATOM 639 C CA . LYS A 1 83 ? 10.661 4.161 -30.354 1.00 83.44 83 LYS A CA 1
ATOM 640 C C . LYS A 1 83 ? 9.354 4.893 -30.014 1.00 83.44 83 LYS A C 1
ATOM 642 O O . LYS A 1 83 ? 9.404 5.953 -29.403 1.00 83.44 83 LYS A O 1
ATOM 647 N N . ASN A 1 84 ? 8.201 4.304 -30.344 1.00 89.94 84 ASN A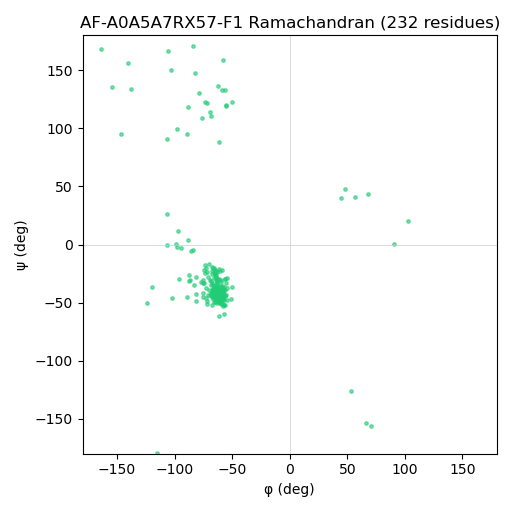 N 1
ATOM 648 C CA . ASN A 1 84 ? 6.884 4.892 -30.087 1.00 89.94 84 ASN A CA 1
ATOM 649 C C . ASN A 1 84 ? 6.357 4.632 -28.666 1.00 89.94 84 ASN A C 1
ATOM 651 O O . ASN A 1 84 ? 5.299 5.146 -28.325 1.00 89.94 84 ASN A O 1
ATOM 655 N N . MET A 1 85 ? 7.050 3.841 -27.839 1.00 90.69 85 MET A N 1
ATOM 656 C CA . MET A 1 85 ? 6.608 3.496 -26.479 1.00 90.69 85 MET A CA 1
ATOM 657 C C . MET A 1 85 ? 7.271 4.340 -25.384 1.00 90.69 85 MET A C 1
ATOM 659 O O . MET A 1 85 ? 6.959 4.162 -24.212 1.00 90.69 85 MET A O 1
ATOM 663 N N . GLU A 1 86 ? 8.147 5.289 -25.729 1.00 91.88 86 GLU A N 1
ATOM 664 C CA . GLU A 1 86 ? 8.828 6.154 -24.749 1.00 91.88 86 GLU A CA 1
ATOM 665 C C . GLU A 1 86 ? 7.845 6.886 -23.813 1.00 91.88 86 GLU A C 1
ATOM 667 O O . GLU A 1 86 ? 8.094 6.998 -22.613 1.00 91.88 86 GLU A O 1
ATOM 672 N N . TRP A 1 87 ? 6.689 7.317 -24.333 1.00 92.12 87 TRP A N 1
ATOM 673 C CA . TRP A 1 87 ? 5.650 7.986 -23.540 1.00 92.12 87 TRP A CA 1
ATOM 674 C C . TRP A 1 87 ? 5.056 7.086 -22.443 1.00 92.12 87 TRP A C 1
ATOM 676 O O . TRP A 1 87 ? 4.701 7.588 -21.377 1.00 92.12 87 TRP A O 1
ATOM 686 N N . VAL A 1 88 ? 5.002 5.764 -22.657 1.00 91.06 88 VAL A N 1
ATOM 687 C CA . VAL A 1 88 ? 4.512 4.797 -21.658 1.00 91.06 88 VAL A CA 1
ATOM 688 C C . VAL A 1 88 ? 5.434 4.783 -20.441 1.00 91.06 88 VAL A C 1
ATOM 690 O O . VAL A 1 88 ? 4.961 4.762 -19.309 1.00 91.06 88 VAL A O 1
ATOM 693 N N . GLY A 1 89 ? 6.750 4.877 -20.652 1.00 90.69 89 GLY A N 1
ATOM 694 C CA . GLY A 1 89 ? 7.707 4.936 -19.546 1.00 90.69 89 GLY A CA 1
ATOM 695 C C . GLY A 1 89 ? 7.673 6.258 -18.771 1.00 90.69 89 GLY A C 1
ATOM 696 O O . GLY A 1 89 ? 7.961 6.292 -17.572 1.00 90.69 89 GLY A O 1
ATOM 697 N N . TRP A 1 90 ? 7.289 7.362 -19.417 1.00 92.25 90 TRP A N 1
ATOM 698 C CA . TRP A 1 90 ? 7.009 8.612 -18.704 1.00 92.25 90 TRP A CA 1
ATOM 699 C C . TRP A 1 90 ? 5.753 8.492 -17.842 1.00 92.25 90 TRP A C 1
ATOM 701 O O . TRP A 1 90 ? 5.774 8.899 -16.680 1.00 92.25 90 TRP A O 1
ATOM 711 N N . LEU A 1 91 ? 4.698 7.862 -18.365 1.00 92.12 91 LEU A N 1
ATOM 712 C CA . LEU A 1 91 ? 3.479 7.590 -17.603 1.00 92.12 91 LEU A CA 1
ATOM 713 C C . LEU A 1 91 ? 3.760 6.697 -16.385 1.00 92.12 91 LEU A C 1
ATOM 715 O O . LEU A 1 91 ? 3.334 7.031 -15.280 1.00 92.12 91 LEU A O 1
ATOM 719 N N . SER A 1 92 ? 4.544 5.627 -16.550 1.00 88.50 92 SER A N 1
ATOM 720 C CA . SER A 1 92 ? 4.926 4.741 -15.440 1.00 88.50 92 SER A CA 1
ATOM 721 C C . SER A 1 92 ? 5.770 5.443 -14.373 1.00 88.50 92 SER A C 1
ATOM 723 O O . SER A 1 92 ? 5.796 5.003 -13.232 1.00 88.50 92 SER A O 1
ATOM 725 N N . SER A 1 93 ? 6.455 6.538 -14.716 1.00 89.62 93 SER A N 1
ATOM 726 C CA . SER A 1 93 ? 7.232 7.341 -13.760 1.00 89.62 93 SER A CA 1
ATOM 727 C C . SER A 1 93 ? 6.369 8.400 -13.060 1.00 89.62 93 SER A C 1
ATOM 729 O O . SER A 1 93 ? 6.614 8.742 -11.903 1.00 89.62 93 SER A O 1
ATOM 731 N N . LEU A 1 94 ? 5.332 8.901 -13.739 1.00 92.81 94 LEU A N 1
ATOM 732 C CA . LEU A 1 94 ? 4.393 9.887 -13.203 1.00 92.81 94 LEU A CA 1
ATOM 733 C C . LEU A 1 94 ? 3.439 9.284 -12.162 1.00 92.81 94 LEU A C 1
ATOM 735 O O . LEU A 1 94 ? 3.128 9.935 -11.165 1.00 92.81 94 LEU A O 1
ATOM 739 N N . VAL A 1 95 ? 2.984 8.044 -12.362 1.00 91.06 95 VAL A N 1
ATOM 740 C CA . VAL A 1 95 ? 2.029 7.393 -11.448 1.00 91.06 95 VAL A CA 1
ATOM 741 C C . VAL A 1 95 ? 2.588 7.270 -10.017 1.00 91.06 95 VAL A C 1
ATOM 743 O O . VAL A 1 95 ? 1.928 7.763 -9.098 1.00 91.06 95 VAL A O 1
ATOM 746 N N . PRO A 1 96 ? 3.806 6.737 -9.779 1.00 89.75 96 PRO A N 1
ATOM 747 C CA . PRO A 1 96 ? 4.402 6.704 -8.444 1.00 89.75 96 PRO A CA 1
ATOM 748 C C . PRO A 1 96 ? 4.595 8.090 -7.823 1.00 89.75 96 PRO A C 1
ATOM 750 O O . PRO A 1 96 ? 4.466 8.231 -6.610 1.00 89.75 96 PRO A O 1
ATOM 753 N N . PHE A 1 97 ? 4.862 9.123 -8.630 1.00 91.44 97 PHE A N 1
ATOM 754 C CA . PHE A 1 97 ? 4.974 10.499 -8.140 1.00 91.44 97 PHE A CA 1
ATOM 755 C C . PHE A 1 97 ? 3.638 11.013 -7.581 1.00 91.44 97 PHE A C 1
ATOM 757 O O . PHE A 1 97 ? 3.594 11.552 -6.473 1.00 91.44 97 PHE A O 1
ATOM 764 N N . ILE A 1 98 ? 2.534 10.781 -8.299 1.00 93.12 98 ILE A N 1
ATOM 765 C CA . ILE A 1 98 ? 1.185 11.118 -7.820 1.00 93.12 98 ILE A CA 1
ATOM 766 C C . ILE A 1 98 ? 0.868 10.329 -6.547 1.00 93.12 98 ILE A C 1
ATOM 768 O O . ILE A 1 98 ? 0.391 10.907 -5.571 1.00 93.12 98 ILE A O 1
ATOM 772 N N . VAL A 1 99 ? 1.173 9.029 -6.523 1.00 90.56 99 VAL A N 1
ATOM 773 C CA . VAL A 1 99 ? 0.939 8.175 -5.350 1.00 90.56 99 VAL A CA 1
ATOM 774 C C . VAL A 1 99 ? 1.726 8.664 -4.136 1.00 90.56 99 VAL A C 1
ATOM 776 O O . VAL A 1 99 ? 1.159 8.815 -3.053 1.00 90.56 99 VAL A O 1
ATOM 779 N N . ALA A 1 100 ? 3.002 9.004 -4.317 1.00 90.94 100 ALA A N 1
ATOM 780 C CA . ALA A 1 100 ? 3.849 9.535 -3.255 1.00 90.94 100 ALA A CA 1
ATOM 781 C C . ALA A 1 100 ? 3.272 10.821 -2.642 1.00 90.94 100 ALA A C 1
ATOM 783 O O . ALA A 1 100 ? 3.309 10.975 -1.421 1.00 90.94 100 ALA A O 1
ATOM 784 N N . SER A 1 101 ? 2.684 11.707 -3.457 1.00 91.69 101 SER A N 1
ATOM 785 C CA . SER A 1 101 ? 2.154 12.995 -2.987 1.00 91.69 101 SER A CA 1
ATOM 786 C C . SER A 1 101 ? 1.106 12.864 -1.874 1.00 91.69 101 SER A C 1
ATOM 788 O O . SER A 1 101 ? 1.154 13.623 -0.907 1.00 91.69 101 SER A O 1
ATOM 790 N N . TYR A 1 102 ? 0.213 11.869 -1.945 1.00 91.88 102 TYR A N 1
ATOM 791 C CA . TYR A 1 102 ? -0.806 11.653 -0.913 1.00 91.88 102 TYR A CA 1
ATOM 792 C C . TYR A 1 102 ? -0.396 10.603 0.126 1.00 91.88 102 TYR A C 1
ATOM 794 O O . TYR A 1 102 ? -0.773 10.720 1.292 1.00 91.88 102 TYR A O 1
ATOM 802 N N . TYR A 1 103 ? 0.418 9.605 -0.238 1.00 91.62 103 TYR A N 1
ATOM 803 C CA . TYR A 1 103 ? 0.914 8.619 0.732 1.00 91.62 103 TYR A CA 1
ATOM 804 C C . TYR A 1 103 ? 1.783 9.264 1.813 1.00 91.62 103 TYR A C 1
ATOM 806 O O . TYR A 1 103 ? 1.723 8.848 2.970 1.00 91.62 103 TYR A O 1
ATOM 814 N N . VAL A 1 104 ? 2.550 10.306 1.477 1.00 94.75 104 VAL A N 1
ATOM 815 C CA . VAL A 1 104 ? 3.344 11.058 2.462 1.00 94.75 104 VAL A CA 1
ATOM 816 C C . VAL A 1 104 ? 2.456 11.743 3.506 1.00 94.75 104 VAL A C 1
ATOM 818 O O . VAL A 1 104 ? 2.821 11.785 4.681 1.00 94.75 104 VAL A O 1
ATOM 821 N N . VAL A 1 105 ? 1.252 12.182 3.127 1.00 94.75 105 VAL A N 1
ATOM 822 C CA . VAL A 1 105 ? 0.257 12.725 4.066 1.00 94.75 105 VAL A CA 1
ATOM 823 C C . VAL A 1 105 ? -0.248 11.641 5.019 1.00 94.75 105 VAL A C 1
ATOM 825 O O . VAL A 1 105 ? -0.285 11.856 6.228 1.00 94.75 105 VAL A O 1
ATOM 828 N N . VAL A 1 106 ? -0.558 10.446 4.506 1.00 93.81 106 VAL A N 1
ATOM 829 C CA . VAL A 1 106 ? -0.973 9.309 5.348 1.00 93.81 106 VAL A CA 1
ATOM 830 C C . VAL A 1 106 ? 0.148 8.899 6.311 1.00 93.81 106 VAL A C 1
ATOM 832 O O . VAL A 1 106 ? -0.109 8.665 7.492 1.00 93.81 106 VAL A O 1
ATOM 835 N N . MET A 1 107 ? 1.404 8.881 5.855 1.00 94.06 107 MET A N 1
ATOM 836 C CA . MET A 1 107 ? 2.561 8.625 6.724 1.00 94.06 107 MET A CA 1
ATOM 837 C C . MET A 1 107 ? 2.703 9.683 7.825 1.00 94.06 107 MET A C 1
ATOM 839 O O . MET A 1 107 ? 3.016 9.334 8.963 1.00 94.06 107 MET A O 1
ATOM 843 N N . ALA A 1 108 ? 2.427 10.956 7.525 1.00 95.69 108 ALA A N 1
ATOM 844 C CA . ALA A 1 108 ? 2.423 12.022 8.525 1.00 95.69 108 ALA A CA 1
ATOM 845 C C . ALA A 1 108 ? 1.338 11.809 9.593 1.00 95.69 108 ALA A C 1
ATOM 847 O O . ALA A 1 108 ? 1.594 12.044 10.774 1.00 95.69 108 ALA A O 1
ATOM 848 N N . TRP A 1 109 ? 0.157 11.302 9.216 1.00 94.94 109 TRP A N 1
ATOM 849 C CA . TRP A 1 109 ? -0.875 10.919 10.186 1.00 94.94 109 TRP A CA 1
ATOM 850 C C . TRP A 1 109 ? -0.393 9.788 11.092 1.00 94.94 109 TRP A C 1
ATOM 852 O O . TRP A 1 109 ? -0.485 9.908 12.310 1.00 94.94 109 TRP A O 1
ATOM 862 N N . CYS A 1 110 ? 0.185 8.725 10.527 1.00 93.31 110 CYS A N 1
ATOM 863 C CA . CYS A 1 110 ? 0.744 7.626 11.319 1.00 93.31 110 CYS A CA 1
ATOM 864 C C . CYS A 1 110 ? 1.836 8.111 12.284 1.00 93.31 110 CYS A C 1
ATOM 866 O O . CYS A 1 110 ? 1.852 7.701 13.444 1.00 93.31 110 CYS A O 1
ATOM 868 N N . PHE A 1 111 ? 2.711 9.015 11.837 1.00 94.25 111 PHE A N 1
ATOM 869 C CA . PHE A 1 111 ? 3.748 9.609 12.679 1.00 94.25 111 PHE A CA 1
ATOM 870 C C . PHE A 1 111 ? 3.159 10.439 13.828 1.00 94.25 111 PHE A C 1
ATOM 872 O O . PHE A 1 111 ? 3.576 10.285 14.974 1.00 94.25 111 PHE A O 1
ATOM 879 N N . ALA A 1 112 ? 2.145 11.264 13.557 1.00 93.56 112 ALA A N 1
ATOM 880 C CA . ALA A 1 112 ? 1.447 12.011 14.601 1.00 93.56 112 ALA A CA 1
ATOM 881 C C . ALA A 1 112 ? 0.786 11.067 15.622 1.00 93.56 112 ALA A C 1
ATOM 883 O O . ALA A 1 112 ? 0.956 11.243 16.827 1.00 93.56 112 ALA A O 1
ATOM 884 N N . TYR A 1 113 ? 0.111 10.010 15.158 1.00 93.19 113 TYR A N 1
ATOM 885 C CA . TYR A 1 113 ? -0.500 9.002 16.031 1.00 93.19 113 TYR A CA 1
ATOM 886 C C . TYR A 1 113 ? 0.522 8.212 16.856 1.00 93.19 113 TYR A C 1
ATOM 888 O O . TYR A 1 113 ? 0.227 7.854 17.994 1.00 93.19 113 TYR A O 1
ATOM 896 N N . MET A 1 114 ? 1.732 7.992 16.338 1.00 93.00 114 MET A N 1
ATOM 897 C CA . MET A 1 114 ? 2.841 7.411 17.102 1.00 93.00 114 MET A CA 1
ATOM 898 C C . MET A 1 114 ? 3.276 8.324 18.259 1.00 93.00 114 MET A C 1
ATOM 900 O O . MET A 1 114 ? 3.562 7.839 19.347 1.00 93.00 114 MET A O 1
ATOM 904 N N . VAL A 1 115 ? 3.289 9.646 18.074 1.00 92.19 115 VAL A N 1
ATOM 905 C CA . VAL A 1 115 ? 3.571 10.591 19.174 1.00 92.19 115 VAL A CA 1
ATOM 906 C C . VAL A 1 115 ? 2.406 10.628 20.164 1.00 92.19 115 VAL A C 1
ATOM 908 O O . VAL A 1 115 ? 2.593 10.584 21.380 1.00 92.19 115 VAL A O 1
ATOM 911 N N . PHE A 1 116 ? 1.179 10.658 19.652 1.00 92.19 116 PHE A N 1
ATOM 912 C CA . PHE A 1 116 ? -0.032 10.701 20.464 1.00 92.19 116 PHE A CA 1
ATOM 913 C C . PHE A 1 116 ? -0.271 9.404 21.260 1.00 92.19 116 PHE A C 1
ATOM 915 O O . PHE A 1 116 ? -0.992 9.433 22.262 1.00 92.19 116 PHE A O 1
ATOM 922 N N . SER A 1 117 ? 0.351 8.283 20.865 1.00 93.12 117 SER A N 1
ATOM 923 C CA . SER A 1 117 ? 0.220 6.990 21.548 1.00 93.12 117 SER A CA 1
ATOM 924 C C . SER A 1 117 ? 0.814 6.989 22.947 1.00 93.12 117 SER A C 1
ATOM 926 O O . SER A 1 117 ? 0.375 6.198 23.775 1.00 93.12 117 SER A O 1
ATOM 928 N N . VAL A 1 118 ? 1.768 7.882 23.231 1.00 92.88 118 VAL A N 1
ATOM 929 C CA . VAL A 1 118 ? 2.402 8.006 24.553 1.00 92.88 118 VAL A CA 1
ATOM 930 C C . VAL A 1 118 ? 1.367 8.351 25.628 1.00 92.88 118 VAL A C 1
ATOM 932 O O . VAL A 1 118 ? 1.386 7.770 26.708 1.00 92.88 118 VAL A O 1
ATOM 935 N N . ASN A 1 119 ? 0.421 9.238 25.306 1.00 91.31 119 ASN A N 1
ATOM 936 C CA . ASN A 1 119 ? -0.622 9.695 26.231 1.00 91.31 119 ASN A CA 1
ATOM 937 C C . ASN A 1 119 ? -2.010 9.114 25.916 1.00 91.31 119 ASN A C 1
ATOM 939 O O . ASN A 1 119 ? -2.975 9.431 26.607 1.00 91.31 119 ASN A O 1
ATOM 943 N N . LEU A 1 120 ? -2.128 8.286 24.868 1.00 90.38 120 LEU A N 1
ATOM 944 C CA . LEU A 1 120 ? -3.386 7.686 24.403 1.00 90.38 120 LEU A CA 1
ATOM 945 C C . LEU A 1 120 ? -4.522 8.716 24.275 1.00 90.38 120 LEU A C 1
ATOM 947 O O . LEU A 1 120 ? -5.639 8.493 24.742 1.00 90.38 120 LEU A O 1
ATOM 951 N N . MET A 1 121 ? -4.239 9.853 23.632 1.00 88.31 121 MET A N 1
ATOM 952 C CA . MET A 1 121 ? -5.157 11.005 23.595 1.00 88.31 121 MET A CA 1
ATOM 953 C C . MET A 1 121 ? -6.508 10.710 22.922 1.00 88.31 121 MET A C 1
ATOM 955 O O . MET A 1 121 ? -7.494 11.386 23.193 1.00 88.31 121 MET A O 1
ATOM 959 N N . TRP A 1 122 ? -6.578 9.672 22.086 1.00 90.94 122 TRP A N 1
ATOM 960 C CA . TRP A 1 122 ? -7.797 9.234 21.401 1.00 90.94 122 TRP A CA 1
ATOM 961 C C . TRP A 1 122 ? -8.647 8.231 22.203 1.00 90.94 122 TRP A C 1
ATOM 963 O O . TRP A 1 122 ? -9.634 7.719 21.679 1.00 90.94 122 TRP A O 1
ATOM 973 N N . ARG A 1 123 ? -8.273 7.907 23.452 1.00 89.31 123 ARG A N 1
ATOM 974 C CA . ARG A 1 123 ? -8.902 6.844 24.262 1.00 89.31 123 ARG A CA 1
ATOM 975 C C . ARG A 1 123 ? -10.413 7.016 24.438 1.00 89.31 123 ARG A C 1
ATOM 977 O O . ARG A 1 123 ? -11.123 6.018 24.457 1.00 89.31 123 ARG A O 1
ATOM 984 N N . THR A 1 124 ? -10.890 8.245 24.627 1.00 88.94 124 THR A N 1
ATOM 985 C CA . THR A 1 124 ? -12.304 8.521 24.932 1.00 88.94 124 THR A CA 1
ATOM 986 C C . THR A 1 124 ? -13.174 8.517 23.681 1.00 88.94 124 THR A C 1
ATOM 988 O O . THR A 1 124 ? -14.212 7.864 23.662 1.00 88.94 124 THR A O 1
ATOM 991 N N . ASN A 1 125 ? -12.756 9.226 22.631 1.00 90.88 125 ASN A N 1
ATOM 992 C CA . ASN A 1 125 ? -13.464 9.274 21.358 1.00 90.88 125 ASN A CA 1
ATOM 993 C C . ASN A 1 125 ? -12.469 9.398 20.198 1.00 90.88 125 ASN A C 1
ATOM 995 O O . ASN A 1 125 ? -12.028 10.495 19.847 1.00 90.88 125 ASN A O 1
ATOM 999 N N . ALA A 1 126 ? -12.116 8.255 19.611 1.00 91.19 126 ALA A N 1
ATOM 1000 C CA . ALA A 1 126 ? -11.116 8.187 18.553 1.00 91.19 126 ALA A CA 1
ATOM 1001 C C . ALA A 1 126 ? -11.574 8.848 17.246 1.00 91.19 126 ALA A C 1
ATOM 1003 O O . ALA A 1 126 ? -10.758 9.460 16.558 1.00 91.19 126 ALA A O 1
ATOM 1004 N N . GLU A 1 127 ? -12.866 8.761 16.925 1.00 91.62 127 GLU A N 1
ATOM 1005 C CA . GLU A 1 127 ? -13.430 9.359 15.715 1.00 91.62 127 GLU A CA 1
ATOM 1006 C C . GLU A 1 127 ? -13.397 10.887 15.791 1.00 91.62 127 GLU A C 1
ATOM 1008 O O . GLU A 1 127 ? -12.837 11.543 14.911 1.00 91.62 127 GLU A O 1
ATOM 1013 N N . ASN A 1 128 ? -13.924 11.460 16.877 1.00 92.69 128 ASN A N 1
ATOM 1014 C CA . ASN A 1 128 ? -13.919 12.907 17.059 1.00 92.69 128 ASN A CA 1
ATOM 1015 C C . ASN A 1 128 ? -12.486 13.449 17.134 1.00 92.69 128 ASN A C 1
ATOM 1017 O O . ASN A 1 128 ? -12.176 14.457 16.504 1.00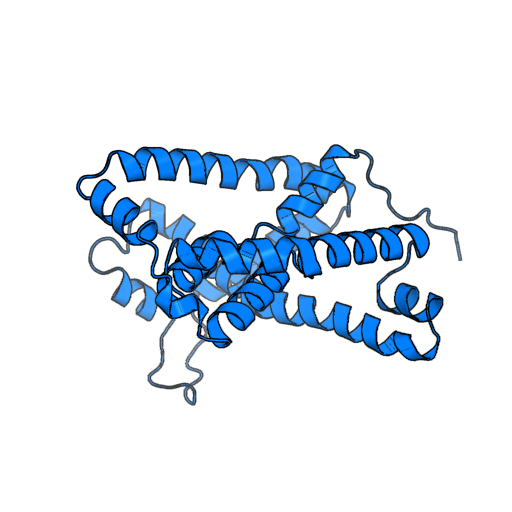 92.69 128 ASN A O 1
ATOM 1021 N N . PHE A 1 129 ? -11.592 12.740 17.834 1.00 93.56 129 PHE A N 1
ATOM 1022 C CA . PHE A 1 129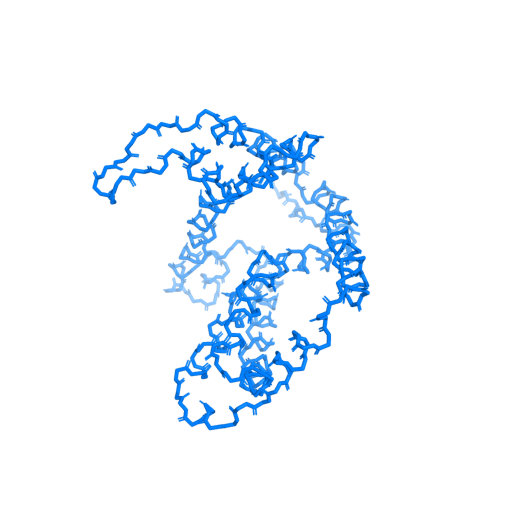 ? -10.176 13.099 17.880 1.00 93.56 129 PHE A CA 1
ATOM 1023 C C . PHE A 1 129 ? -9.557 13.140 16.478 1.00 93.56 129 PHE A C 1
ATOM 1025 O O . PHE A 1 129 ? -8.880 14.111 16.150 1.00 93.56 129 PHE A O 1
ATOM 1032 N N . PHE A 1 130 ? -9.824 12.138 15.631 1.00 93.31 130 PHE A N 1
ATOM 1033 C CA . PHE A 1 130 ? -9.324 12.113 14.255 1.00 93.31 130 PHE A CA 1
ATOM 1034 C C . PHE A 1 130 ? -9.863 13.286 13.428 1.00 93.31 130 PHE A C 1
ATOM 1036 O O . PHE A 1 130 ? -9.095 13.950 12.736 1.00 93.31 130 PHE A O 1
ATOM 1043 N N . TYR A 1 131 ? -11.156 13.601 13.528 1.00 92.06 131 TYR A N 1
ATOM 1044 C CA . TYR A 1 131 ? -11.743 14.725 12.790 1.00 92.06 131 TYR A CA 1
ATOM 1045 C C . TYR A 1 131 ? -11.214 16.084 13.244 1.00 92.06 131 TYR A C 1
ATOM 1047 O O . TYR A 1 131 ? -10.922 16.931 12.398 1.00 92.06 131 TYR A O 1
ATOM 1055 N N . THR A 1 132 ? -11.043 16.287 14.552 1.00 90.44 132 THR A N 1
ATOM 1056 C CA . THR A 1 132 ? -10.423 17.507 15.087 1.00 90.44 132 THR A CA 1
ATOM 1057 C C . THR A 1 132 ? -8.956 17.605 14.669 1.00 90.44 132 THR A C 1
ATOM 1059 O O . THR A 1 132 ? -8.520 18.664 14.229 1.00 90.44 132 THR A O 1
ATOM 1062 N N . PHE A 1 133 ? -8.205 16.500 14.733 1.00 91.06 133 PHE A N 1
ATOM 1063 C CA . PHE A 1 133 ? -6.810 16.428 14.290 1.00 91.06 133 PHE A CA 1
ATOM 1064 C C . PHE A 1 133 ? -6.648 16.796 12.811 1.00 91.06 133 PHE A C 1
ATOM 1066 O O . PHE A 1 133 ? -5.736 17.547 12.456 1.00 91.06 133 PHE A O 1
ATOM 1073 N N . LEU A 1 134 ? -7.531 16.292 11.948 1.00 90.94 134 LEU A N 1
ATOM 1074 C CA . LEU A 1 134 ? -7.509 16.605 10.521 1.00 90.94 134 LEU A CA 1
ATOM 1075 C C . LEU A 1 134 ? -7.963 18.035 10.210 1.00 90.94 134 LEU A C 1
ATOM 1077 O O . LEU A 1 134 ? -7.606 18.551 9.156 1.00 90.94 134 LEU A O 1
ATOM 1081 N N . GLY A 1 135 ? -8.745 18.665 11.091 1.00 89.31 135 GLY A N 1
ATOM 1082 C CA . GLY A 1 135 ? -9.443 19.910 10.772 1.00 89.31 135 GLY A CA 1
ATOM 1083 C C . GLY A 1 135 ? -10.541 19.689 9.729 1.00 89.31 135 GLY A C 1
ATOM 1084 O O . GLY A 1 135 ? -10.648 20.456 8.777 1.00 89.31 135 GLY A O 1
ATOM 1085 N N . LYS A 1 136 ? -11.319 18.604 9.874 1.00 89.50 136 LYS A N 1
ATOM 1086 C CA . LYS A 1 136 ? -12.361 18.206 8.912 1.00 89.50 136 LYS A CA 1
ATOM 1087 C C . LYS A 1 136 ? -13.357 19.351 8.675 1.00 89.50 136 LYS A C 1
ATOM 1089 O O . LYS A 1 136 ? -14.028 19.788 9.608 1.00 89.50 136 LYS A O 1
ATOM 1094 N N . THR A 1 137 ? -13.469 19.794 7.425 1.00 91.12 137 THR A N 1
ATOM 1095 C CA . THR A 1 137 ? -14.441 20.801 6.975 1.00 91.12 137 THR A CA 1
ATOM 1096 C C . THR A 1 137 ? -15.798 20.175 6.649 1.00 91.12 137 THR A C 1
ATOM 1098 O O . THR A 1 137 ? -15.952 18.949 6.635 1.00 91.12 137 THR A O 1
ATOM 1101 N N . SER A 1 138 ? -16.810 21.016 6.417 1.00 87.31 138 SER A N 1
ATOM 1102 C CA . SER A 1 138 ? -18.182 20.559 6.173 1.00 87.31 138 SER A CA 1
ATOM 1103 C C . SER A 1 138 ? -18.380 19.952 4.776 1.00 87.31 138 SER A C 1
ATOM 1105 O O . SER A 1 138 ? -19.276 19.129 4.581 1.00 87.31 138 SER A O 1
ATOM 1107 N N . GLY A 1 139 ? -17.510 20.289 3.816 1.00 88.81 139 GLY A N 1
ATOM 1108 C CA . GLY A 1 139 ? -17.584 19.795 2.445 1.00 88.81 139 GLY A CA 1
ATOM 1109 C C . GLY A 1 139 ? -16.300 20.001 1.644 1.00 88.81 139 GLY A C 1
ATOM 1110 O O . GLY A 1 139 ? -15.402 20.737 2.039 1.00 88.81 139 GLY A O 1
ATOM 1111 N N . ILE A 1 140 ? -16.230 19.358 0.475 1.00 88.31 140 ILE A N 1
ATOM 1112 C CA . ILE A 1 140 ? -15.050 19.365 -0.411 1.00 88.31 140 ILE A CA 1
ATOM 1113 C C . ILE A 1 140 ? -14.725 20.756 -0.979 1.00 88.31 140 ILE A C 1
ATOM 1115 O O . ILE A 1 140 ? -13.581 21.025 -1.334 1.00 88.31 140 ILE A O 1
ATOM 1119 N N . SER A 1 141 ? -15.729 21.632 -1.077 1.00 90.25 141 SER A N 1
ATOM 1120 C CA . SER A 1 141 ? -15.574 23.016 -1.534 1.00 90.25 141 SER A CA 1
ATOM 1121 C C . SER A 1 141 ? -14.876 23.906 -0.506 1.00 90.25 141 SER A C 1
ATOM 1123 O O . SER A 1 141 ? -14.337 24.951 -0.860 1.00 90.25 141 SER A O 1
ATOM 1125 N N . GLU A 1 142 ? -14.872 23.500 0.763 1.00 89.38 142 GLU A N 1
ATOM 1126 C CA . GLU A 1 142 ? -14.216 24.212 1.851 1.00 89.38 142 GLU A CA 1
ATOM 1127 C C . GLU A 1 142 ? -12.854 23.572 2.116 1.00 89.38 142 GLU A C 1
ATOM 1129 O O . GLU A 1 142 ? -12.748 22.553 2.798 1.00 89.38 142 GLU A O 1
ATOM 1134 N N . ILE A 1 143 ? -11.796 24.185 1.581 1.00 81.62 143 ILE A N 1
ATOM 1135 C CA . ILE A 1 143 ? -10.414 23.700 1.741 1.00 81.62 143 ILE A CA 1
ATOM 1136 C C . ILE A 1 143 ? -9.974 23.750 3.217 1.00 81.62 143 ILE A C 1
ATOM 1138 O O . ILE A 1 143 ? -9.160 22.938 3.651 1.00 81.62 143 ILE A O 1
ATOM 1142 N N . GLY A 1 144 ? -10.543 24.672 4.000 1.00 86.44 144 GLY A N 1
ATOM 1143 C CA . GLY A 1 144 ? -10.201 24.852 5.408 1.00 86.44 144 GLY A CA 1
ATOM 1144 C C . GLY A 1 144 ? -8.806 25.446 5.607 1.00 86.44 144 GLY A C 1
ATOM 1145 O O . GLY A 1 144 ? -8.278 26.147 4.744 1.00 86.44 144 GLY A O 1
ATOM 1146 N N . GLY A 1 145 ? -8.228 25.191 6.782 1.00 87.44 145 GLY A N 1
ATOM 1147 C CA . GLY A 1 145 ? -6.873 25.606 7.143 1.00 87.44 145 GLY A CA 1
ATOM 1148 C C . GLY A 1 145 ? -5.883 24.440 7.147 1.00 87.44 145 GLY A C 1
ATOM 1149 O O . GLY A 1 145 ? -6.264 23.272 7.152 1.00 87.44 145 GLY A O 1
ATOM 1150 N N . ILE A 1 146 ? -4.589 24.754 7.193 1.00 90.00 146 ILE A N 1
ATOM 1151 C CA . ILE A 1 146 ? -3.540 23.742 7.358 1.00 90.00 146 ILE A CA 1
ATOM 1152 C C . ILE A 1 146 ? -3.557 23.252 8.808 1.00 90.00 146 ILE A C 1
ATOM 1154 O O . ILE A 1 146 ? -3.361 24.050 9.722 1.00 90.00 146 ILE A O 1
ATOM 1158 N N . SER A 1 147 ? -3.731 21.945 9.020 1.00 92.38 147 SER A N 1
ATOM 1159 C CA . SER A 1 147 ? -3.591 21.332 10.345 1.00 92.38 147 SER A CA 1
ATOM 1160 C C . SER A 1 147 ? -2.113 21.345 10.783 1.00 92.38 147 SER A C 1
ATOM 1162 O O . SER A 1 147 ? -1.294 20.647 10.171 1.00 92.38 147 SER A O 1
ATOM 1164 N N . PRO A 1 148 ? -1.733 22.100 11.838 1.00 91.31 148 PRO A N 1
ATOM 1165 C CA . PRO A 1 148 ? -0.347 22.170 12.303 1.00 91.31 148 PRO A CA 1
ATOM 1166 C C . PRO A 1 148 ? 0.297 20.812 12.630 1.00 91.31 148 PRO A C 1
ATOM 1168 O O . PRO A 1 148 ? 1.436 20.596 12.206 1.00 91.31 148 PRO A O 1
ATOM 1171 N N . PRO A 1 149 ? -0.369 19.860 13.324 1.00 90.56 149 PRO A N 1
ATOM 1172 C CA . PRO A 1 149 ? 0.255 18.571 13.615 1.00 90.56 149 PRO A CA 1
ATOM 1173 C C . PRO A 1 149 ? 0.482 17.730 12.349 1.00 90.56 149 PRO A C 1
ATOM 1175 O O . PRO A 1 149 ? 1.495 17.038 12.259 1.00 90.56 149 PRO A O 1
ATOM 1178 N N . VAL A 1 150 ? -0.395 17.829 11.341 1.00 93.69 150 VAL A N 1
ATOM 1179 C CA . VAL A 1 150 ? -0.182 17.175 10.037 1.00 93.69 150 VAL A CA 1
ATOM 1180 C C . VAL A 1 150 ? 1.002 17.812 9.310 1.00 93.69 150 VAL A C 1
ATOM 1182 O O . VAL A 1 150 ? 1.857 17.097 8.795 1.00 93.69 150 VAL A O 1
ATOM 1185 N N . PHE A 1 151 ? 1.096 19.143 9.307 1.00 94.12 151 PHE A N 1
ATOM 1186 C CA . PHE A 1 151 ? 2.189 19.873 8.661 1.00 94.12 151 PHE A CA 1
ATOM 1187 C C . PHE A 1 151 ? 3.562 19.558 9.273 1.00 94.12 151 PHE A C 1
ATOM 1189 O O . PHE A 1 151 ? 4.517 19.281 8.548 1.00 94.12 151 PHE A O 1
ATOM 1196 N N . LEU A 1 152 ? 3.663 19.517 10.604 1.00 94.19 152 LEU A N 1
ATOM 1197 C CA . LEU A 1 152 ? 4.893 19.106 11.289 1.00 94.19 152 LEU A CA 1
ATOM 1198 C C . LEU A 1 152 ? 5.244 17.640 10.997 1.00 94.19 152 LEU A C 1
ATOM 1200 O O . LEU A 1 152 ? 6.409 17.324 10.751 1.00 94.19 152 LEU A O 1
ATOM 1204 N N . GLY A 1 153 ? 4.240 16.756 10.960 1.00 95.12 153 GLY A N 1
ATOM 1205 C CA . GLY A 1 153 ? 4.419 15.367 10.536 1.00 95.12 153 GLY A CA 1
ATOM 1206 C C . GLY A 1 153 ? 4.954 15.262 9.105 1.00 95.12 153 GLY A C 1
ATOM 1207 O O . GLY A 1 153 ? 5.880 14.496 8.855 1.00 95.12 153 GLY A O 1
ATOM 1208 N N . LEU A 1 154 ? 4.445 16.076 8.176 1.00 95.94 154 LEU A N 1
ATOM 1209 C CA . LEU A 1 154 ? 4.920 16.123 6.790 1.00 95.94 154 LEU A CA 1
ATOM 1210 C C . LEU A 1 154 ? 6.393 16.524 6.699 1.00 95.94 154 LEU A C 1
ATOM 1212 O O . LEU A 1 154 ? 7.154 15.865 5.991 1.00 95.94 154 LEU A O 1
ATOM 1216 N N . ILE A 1 155 ? 6.812 17.559 7.433 1.00 96.31 155 ILE A N 1
ATOM 1217 C CA . ILE A 1 155 ? 8.222 17.976 7.489 1.00 96.31 155 ILE A CA 1
ATOM 1218 C C . ILE A 1 155 ? 9.096 16.824 8.000 1.00 96.31 155 ILE A C 1
ATOM 1220 O O . ILE A 1 155 ? 10.107 16.495 7.379 1.00 96.31 155 ILE A O 1
ATOM 1224 N N . ALA A 1 156 ? 8.691 16.170 9.092 1.00 96.06 156 ALA A N 1
ATOM 1225 C CA . ALA A 1 156 ? 9.432 15.048 9.665 1.00 96.06 156 ALA A CA 1
ATOM 1226 C C . ALA A 1 156 ? 9.561 13.866 8.686 1.00 96.06 156 ALA A C 1
ATOM 1228 O O . ALA A 1 156 ? 10.646 13.290 8.547 1.00 96.06 156 ALA A O 1
ATOM 1229 N N . ILE A 1 157 ? 8.487 13.525 7.967 1.00 96.19 157 ILE A N 1
ATOM 1230 C CA . ILE A 1 157 ? 8.502 12.449 6.971 1.00 96.19 157 ILE A CA 1
ATOM 1231 C C . ILE A 1 157 ? 9.390 12.809 5.777 1.00 96.19 157 ILE A C 1
ATOM 1233 O O . ILE A 1 157 ? 10.210 11.985 5.380 1.00 96.19 157 ILE A O 1
ATOM 1237 N N . TRP A 1 158 ? 9.311 14.028 5.239 1.00 95.50 158 TRP A N 1
ATOM 1238 C CA . TRP A 1 158 ? 10.173 14.443 4.125 1.00 95.50 158 TRP A CA 1
ATOM 1239 C C . TRP A 1 158 ? 11.656 14.454 4.496 1.00 95.50 158 TRP A C 1
ATOM 1241 O O . TRP A 1 158 ? 12.481 13.964 3.722 1.00 95.50 158 TRP A O 1
ATOM 1251 N N . ILE A 1 159 ? 12.001 14.935 5.695 1.00 96.12 159 ILE A N 1
ATOM 1252 C CA . ILE A 1 159 ? 13.372 14.862 6.219 1.00 96.12 159 ILE A CA 1
ATOM 1253 C C . ILE A 1 159 ? 13.818 13.401 6.332 1.00 96.12 159 ILE A C 1
ATOM 1255 O O . ILE A 1 159 ? 14.922 13.058 5.911 1.00 96.12 159 ILE A O 1
ATOM 1259 N N . SER A 1 160 ? 12.956 12.523 6.848 1.00 93.62 160 SER A N 1
ATOM 1260 C CA . SER A 1 160 ? 13.256 11.092 6.977 1.00 93.62 160 SER A CA 1
ATOM 1261 C C . SER A 1 160 ? 13.498 10.443 5.613 1.00 93.62 160 SER A C 1
ATOM 1263 O O . SER A 1 160 ? 14.512 9.771 5.428 1.00 93.62 160 SER A O 1
ATOM 1265 N N . ILE A 1 161 ? 12.627 10.701 4.632 1.00 92.88 161 ILE A N 1
ATOM 1266 C CA . ILE A 1 161 ? 12.776 10.226 3.248 1.00 92.88 161 ILE A CA 1
ATOM 1267 C C . ILE A 1 161 ? 14.101 10.718 2.660 1.00 92.88 161 ILE A C 1
ATOM 1269 O O . ILE A 1 161 ? 14.869 9.920 2.123 1.00 92.88 161 ILE A O 1
ATOM 1273 N N . PHE A 1 162 ? 14.426 12.002 2.815 1.00 93.44 162 PHE A N 1
ATOM 1274 C CA . PHE A 1 162 ? 15.696 12.553 2.347 1.00 93.44 162 PHE A CA 1
ATOM 1275 C C . PHE A 1 162 ? 16.902 11.850 2.992 1.00 93.44 162 PHE A C 1
ATOM 1277 O O . PHE A 1 162 ? 17.825 11.430 2.292 1.00 93.44 162 PHE A O 1
ATOM 1284 N N . ILE A 1 163 ? 16.880 11.641 4.314 1.00 92.06 163 ILE A N 1
ATOM 1285 C CA . ILE A 1 163 ? 17.953 10.954 5.051 1.00 92.06 163 ILE A CA 1
ATOM 1286 C C . ILE A 1 163 ? 18.138 9.507 4.570 1.00 92.06 163 ILE A C 1
ATOM 1288 O O . ILE A 1 163 ? 19.276 9.023 4.525 1.00 92.06 163 ILE A O 1
ATOM 1292 N N . ILE A 1 164 ? 17.048 8.817 4.223 1.00 91.06 164 ILE A N 1
ATOM 1293 C CA . ILE A 1 164 ? 17.059 7.447 3.691 1.00 91.06 164 ILE A CA 1
ATOM 1294 C C . ILE A 1 164 ? 17.665 7.426 2.280 1.00 91.06 164 ILE A C 1
ATOM 1296 O O . ILE A 1 164 ? 18.500 6.568 1.989 1.00 91.06 164 ILE A O 1
ATOM 1300 N N . LEU A 1 165 ? 17.291 8.381 1.425 1.00 89.69 165 LEU A N 1
ATOM 1301 C CA . LEU A 1 165 ? 17.623 8.369 -0.002 1.00 89.69 165 LEU A CA 1
ATOM 1302 C C . LEU A 1 165 ? 18.977 9.002 -0.356 1.00 89.69 165 LEU A C 1
ATOM 1304 O O . LEU A 1 165 ? 19.565 8.604 -1.359 1.00 89.69 165 LEU A O 1
ATOM 1308 N N . TYR A 1 166 ? 19.515 9.950 0.425 1.00 88.81 166 TYR A N 1
ATOM 1309 C CA . TYR A 1 166 ? 20.639 10.783 -0.052 1.00 88.81 166 TYR A CA 1
ATOM 1310 C C . TYR A 1 166 ? 21.941 10.025 -0.366 1.00 88.81 166 TYR A C 1
ATOM 1312 O O . TYR A 1 166 ? 22.758 10.521 -1.136 1.00 88.81 166 TYR A O 1
ATOM 1320 N N . LYS A 1 167 ? 22.165 8.837 0.220 1.00 85.19 167 LYS A N 1
ATOM 1321 C CA . LYS A 1 167 ? 23.324 7.971 -0.099 1.00 85.19 167 LYS A CA 1
ATOM 1322 C C . LYS A 1 167 ? 22.997 6.863 -1.109 1.00 85.19 167 LYS A C 1
ATOM 1324 O O . LYS A 1 167 ? 23.787 5.937 -1.264 1.00 85.19 167 LYS A O 1
ATOM 1329 N N . GLY A 1 168 ? 21.841 6.927 -1.765 1.00 85.81 168 GLY A N 1
ATOM 1330 C CA . GLY A 1 168 ? 21.428 5.968 -2.785 1.00 85.81 168 GLY A CA 1
ATOM 1331 C C . GLY A 1 168 ? 21.191 4.548 -2.258 1.00 85.81 168 GLY A C 1
ATOM 1332 O O . GLY A 1 168 ? 20.865 4.330 -1.087 1.00 85.81 168 GLY A O 1
ATOM 1333 N N . VAL A 1 169 ? 21.351 3.574 -3.160 1.00 82.12 169 VAL A N 1
ATOM 1334 C CA . VAL A 1 169 ? 20.951 2.166 -2.972 1.00 82.12 169 VAL A CA 1
ATOM 1335 C C . VAL A 1 169 ? 21.631 1.472 -1.790 1.00 82.12 169 VAL A C 1
ATOM 1337 O O . VAL A 1 169 ? 20.999 0.654 -1.125 1.00 82.12 169 VAL A O 1
ATOM 1340 N N . ASP A 1 170 ? 22.863 1.848 -1.443 1.00 81.75 170 ASP A N 1
ATOM 1341 C CA . ASP A 1 170 ? 23.601 1.231 -0.332 1.00 81.75 170 ASP A CA 1
ATOM 1342 C C . ASP A 1 170 ? 22.950 1.498 1.020 1.00 81.75 170 ASP A C 1
ATOM 1344 O O . ASP A 1 170 ? 22.873 0.627 1.892 1.00 81.75 170 ASP A O 1
ATOM 1348 N N . ARG A 1 171 ? 22.478 2.731 1.215 1.00 86.06 171 ARG A N 1
ATOM 1349 C CA . ARG A 1 171 ? 21.776 3.116 2.437 1.00 86.06 171 ARG A CA 1
ATOM 1350 C C . ARG A 1 171 ? 20.365 2.555 2.446 1.00 86.06 171 ARG A C 1
ATOM 1352 O O . ARG A 1 171 ? 19.948 2.038 3.480 1.00 86.06 171 ARG A O 1
ATOM 1359 N N . ILE A 1 172 ? 19.672 2.612 1.309 1.00 87.62 172 ILE A N 1
ATOM 1360 C CA . ILE A 1 172 ? 18.335 2.030 1.163 1.00 87.62 172 ILE A CA 1
ATOM 1361 C C . ILE A 1 172 ? 18.375 0.551 1.555 1.00 87.62 172 ILE A C 1
ATOM 1363 O O . ILE A 1 172 ? 17.596 0.139 2.405 1.00 87.62 172 ILE A O 1
ATOM 1367 N N . GLY A 1 173 ? 19.340 -0.223 1.049 1.00 84.88 173 GLY A N 1
ATOM 1368 C CA . GLY A 1 173 ? 19.474 -1.645 1.380 1.00 84.88 173 GLY A CA 1
ATOM 1369 C C . GLY A 1 173 ? 19.647 -1.921 2.874 1.00 84.88 173 GLY A C 1
ATOM 1370 O O . GLY A 1 173 ? 19.014 -2.830 3.408 1.00 84.88 173 GLY A O 1
ATOM 1371 N N . LYS A 1 174 ? 20.449 -1.110 3.577 1.00 88.00 174 LYS A N 1
ATOM 1372 C CA . LYS A 1 174 ? 20.635 -1.234 5.035 1.00 88.00 174 LYS A CA 1
ATOM 1373 C C . LYS A 1 174 ? 19.363 -0.915 5.816 1.00 88.00 174 LYS A C 1
ATOM 1375 O O . LYS A 1 174 ? 19.071 -1.580 6.802 1.00 88.00 174 LYS A O 1
ATOM 1380 N N . ILE A 1 175 ? 18.620 0.100 5.383 1.00 90.06 175 ILE A N 1
ATOM 1381 C CA . ILE A 1 175 ? 17.396 0.544 6.058 1.00 90.06 175 ILE A CA 1
ATOM 1382 C C . ILE A 1 175 ? 16.273 -0.468 5.830 1.00 90.06 175 ILE A C 1
ATOM 1384 O O . ILE A 1 175 ? 15.644 -0.912 6.786 1.00 90.06 175 ILE A O 1
ATOM 1388 N N . VAL A 1 176 ? 16.096 -0.912 4.587 1.00 89.88 176 VAL A N 1
ATOM 1389 C CA . VAL A 1 176 ? 15.102 -1.915 4.183 1.00 89.88 176 VAL A CA 1
ATOM 1390 C C . VAL A 1 176 ? 15.295 -3.246 4.913 1.00 89.88 176 VAL A C 1
ATOM 1392 O O . VAL A 1 176 ? 14.313 -3.888 5.287 1.00 89.88 176 VAL A O 1
ATOM 1395 N N . ALA A 1 177 ? 16.542 -3.641 5.188 1.00 88.19 177 ALA A N 1
ATOM 1396 C CA . ALA A 1 177 ? 16.834 -4.844 5.968 1.00 88.19 177 ALA A CA 1
ATOM 1397 C C . ALA A 1 177 ? 16.214 -4.822 7.380 1.00 88.19 177 ALA A C 1
ATOM 1399 O O . ALA A 1 177 ? 16.010 -5.882 7.963 1.00 88.19 177 ALA A O 1
ATOM 1400 N N . ILE A 1 178 ? 15.888 -3.640 7.915 1.00 90.75 178 ILE A N 1
ATOM 1401 C CA . ILE A 1 178 ? 15.210 -3.461 9.205 1.00 90.75 178 ILE A CA 1
ATOM 1402 C C . ILE A 1 178 ? 13.725 -3.143 8.998 1.00 90.75 178 ILE A C 1
ATOM 1404 O O . ILE A 1 178 ? 12.867 -3.725 9.664 1.00 90.75 178 ILE A O 1
ATOM 1408 N N . THR A 1 179 ? 13.398 -2.232 8.079 1.00 90.62 179 THR A N 1
ATOM 1409 C CA . THR A 1 179 ? 12.030 -1.715 7.926 1.00 90.62 179 THR A CA 1
ATOM 1410 C C . THR A 1 179 ? 11.059 -2.703 7.291 1.00 90.62 179 THR A C 1
ATOM 1412 O O . THR A 1 179 ? 9.860 -2.503 7.431 1.00 90.62 179 THR A O 1
ATOM 1415 N N . VAL A 1 180 ? 11.528 -3.761 6.621 1.00 90.31 180 VAL A N 1
ATOM 1416 C CA . VAL A 1 180 ? 10.655 -4.795 6.029 1.00 90.31 180 VAL A CA 1
ATOM 1417 C C . VAL A 1 180 ? 10.346 -5.943 7.003 1.00 90.31 180 VAL A C 1
ATOM 1419 O O . VAL A 1 180 ? 9.171 -6.302 7.139 1.00 90.31 180 VAL A O 1
ATOM 1422 N N . PRO A 1 181 ? 11.318 -6.507 7.751 1.00 91.50 181 PRO A N 1
ATOM 1423 C CA . PRO A 1 181 ? 11.001 -7.516 8.762 1.00 91.50 181 PRO A CA 1
ATOM 1424 C C . PRO A 1 181 ? 10.176 -6.961 9.925 1.00 91.50 181 PRO A C 1
ATOM 1426 O O . PRO A 1 181 ? 9.307 -7.661 10.439 1.00 91.50 181 PRO A O 1
ATOM 1429 N N . LEU A 1 182 ? 10.419 -5.711 10.335 1.00 92.69 182 LEU A N 1
ATOM 1430 C CA . LEU A 1 182 ? 9.797 -5.129 11.526 1.00 92.69 182 LEU A CA 1
ATOM 1431 C C . LEU A 1 182 ? 8.251 -5.128 11.468 1.00 92.69 182 LEU A C 1
ATOM 1433 O O . LEU A 1 182 ? 7.647 -5.680 12.389 1.00 92.69 182 LEU A O 1
ATOM 1437 N N . PRO A 1 183 ? 7.579 -4.608 10.417 1.00 91.38 183 PRO A N 1
ATOM 1438 C CA . PRO A 1 183 ? 6.125 -4.711 10.285 1.00 91.38 183 PRO A CA 1
ATOM 1439 C C . PRO A 1 183 ? 5.623 -6.154 10.297 1.00 91.38 183 PRO A C 1
ATOM 1441 O O . PRO A 1 183 ? 4.588 -6.428 10.891 1.00 91.38 183 PRO A O 1
ATOM 1444 N N . THR A 1 184 ? 6.366 -7.086 9.697 1.00 90.50 184 THR A N 1
ATOM 1445 C CA . THR A 1 184 ? 5.995 -8.508 9.681 1.00 90.50 184 THR A CA 1
ATOM 1446 C C . THR A 1 184 ? 5.990 -9.088 11.096 1.00 90.50 184 THR A C 1
ATOM 1448 O O . THR A 1 184 ? 5.019 -9.724 11.501 1.00 90.50 184 THR A O 1
ATOM 1451 N N . ILE A 1 185 ? 7.032 -8.809 11.884 1.00 94.31 185 ILE A N 1
ATOM 1452 C CA . ILE A 1 185 ? 7.117 -9.221 13.293 1.00 94.31 185 ILE A CA 1
ATOM 1453 C C . ILE A 1 185 ? 5.971 -8.601 14.103 1.00 94.31 185 ILE A C 1
ATOM 1455 O O . ILE A 1 185 ? 5.303 -9.302 14.863 1.00 94.31 185 ILE A O 1
ATOM 1459 N N . LEU A 1 186 ? 5.698 -7.307 13.914 1.00 93.25 186 LEU A N 1
ATOM 1460 C CA . LEU A 1 186 ? 4.598 -6.620 14.596 1.00 93.25 186 LEU A CA 1
ATOM 1461 C C . LEU A 1 186 ? 3.235 -7.220 14.235 1.00 93.25 186 LEU A C 1
ATOM 1463 O O . LEU A 1 186 ? 2.415 -7.435 15.124 1.00 93.25 186 LEU A O 1
ATOM 1467 N N . LEU A 1 187 ? 2.997 -7.545 12.962 1.00 92.44 187 LEU A N 1
ATOM 1468 C CA . LEU A 1 187 ? 1.764 -8.198 12.520 1.00 92.44 187 LEU A CA 1
ATOM 1469 C C . LEU A 1 187 ? 1.600 -9.588 13.139 1.00 92.44 187 LEU A C 1
ATOM 1471 O O . LEU A 1 187 ? 0.489 -9.935 13.533 1.00 92.44 187 LEU A O 1
ATOM 1475 N N . ILE A 1 188 ? 2.678 -10.362 13.290 1.00 94.06 188 ILE A N 1
ATOM 1476 C CA . ILE A 1 188 ? 2.635 -11.659 13.985 1.00 94.06 188 ILE A CA 1
ATOM 1477 C C . ILE A 1 188 ? 2.228 -11.464 15.450 1.00 94.06 188 ILE A C 1
ATOM 1479 O O . ILE A 1 188 ? 1.313 -12.135 15.925 1.00 94.06 188 ILE A O 1
ATOM 1483 N N . ILE A 1 189 ? 2.844 -10.509 16.153 1.00 96.44 189 ILE A N 1
ATOM 1484 C CA . ILE A 1 189 ? 2.507 -10.196 17.552 1.00 96.44 189 ILE A CA 1
ATOM 1485 C C . ILE A 1 189 ? 1.040 -9.761 17.674 1.00 96.44 189 ILE A C 1
ATOM 1487 O O . ILE A 1 189 ? 0.316 -10.259 18.538 1.00 96.44 189 ILE A O 1
ATOM 1491 N N . LEU A 1 190 ? 0.581 -8.865 16.797 1.00 93.94 190 LEU A N 1
ATOM 1492 C CA . LEU A 1 190 ? -0.806 -8.397 16.774 1.00 93.94 190 LEU A CA 1
ATOM 1493 C C . LEU A 1 190 ? -1.788 -9.519 16.437 1.00 93.94 190 LEU A C 1
ATOM 1495 O O . LEU A 1 190 ? -2.869 -9.557 17.016 1.00 93.94 190 LEU A O 1
ATOM 1499 N N . THR A 1 191 ? -1.412 -10.454 15.564 1.00 93.06 191 THR A N 1
ATOM 1500 C CA . THR A 1 191 ? -2.228 -11.630 15.232 1.00 93.06 191 THR A CA 1
ATOM 1501 C C . THR A 1 191 ? -2.379 -12.537 16.445 1.00 93.06 191 THR A C 1
ATOM 1503 O O . THR A 1 191 ? -3.500 -12.875 16.815 1.00 93.06 191 THR A O 1
ATOM 1506 N N . ILE A 1 192 ? -1.274 -12.874 17.121 1.00 95.44 192 ILE A N 1
ATOM 1507 C CA . ILE A 1 192 ? -1.308 -13.676 18.352 1.00 95.44 192 ILE A CA 1
ATOM 1508 C C . ILE A 1 192 ? -2.184 -12.980 19.394 1.00 95.44 192 ILE A C 1
ATOM 1510 O O . ILE A 1 192 ? -3.083 -13.599 19.958 1.00 95.44 192 ILE A O 1
ATOM 1514 N N . ARG A 1 193 ? -1.986 -11.673 19.616 1.00 94.88 193 ARG A N 1
ATOM 1515 C CA . ARG A 1 193 ? -2.807 -10.926 20.572 1.00 94.88 193 ARG A CA 1
ATOM 1516 C C . ARG A 1 193 ? -4.279 -10.915 20.165 1.00 94.88 193 ARG A C 1
ATOM 1518 O O . ARG A 1 193 ? -5.122 -11.154 21.025 1.00 94.88 193 ARG A O 1
ATOM 1525 N N . GLY A 1 194 ? -4.581 -10.683 18.891 1.00 93.25 194 GLY A N 1
ATOM 1526 C CA . GLY A 1 194 ? -5.937 -10.670 18.346 1.00 93.25 194 GLY A CA 1
ATOM 1527 C C . GLY A 1 194 ? -6.669 -11.989 18.573 1.00 93.25 194 GLY A C 1
ATOM 1528 O O . GLY A 1 194 ? -7.804 -11.971 19.029 1.00 93.25 194 GLY A O 1
ATOM 1529 N N . LEU A 1 195 ? -5.993 -13.123 18.371 1.00 93.19 195 LEU A N 1
ATOM 1530 C CA . LEU A 1 195 ? -6.558 -14.459 18.601 1.00 93.19 195 LEU A CA 1
ATOM 1531 C C . LEU A 1 195 ? -6.832 -14.766 20.083 1.00 93.19 195 LEU A C 1
ATOM 1533 O O . LEU A 1 195 ? -7.673 -15.605 20.384 1.00 93.19 195 LEU A O 1
ATOM 1537 N N . THR A 1 196 ? -6.150 -14.087 21.012 1.00 94.12 196 THR A N 1
ATOM 1538 C CA . THR A 1 196 ? -6.378 -14.244 22.465 1.00 94.12 196 THR A CA 1
ATOM 1539 C C . THR A 1 196 ? -7.499 -13.360 23.021 1.00 94.12 196 THR A C 1
ATOM 1541 O O . THR A 1 196 ? -7.801 -13.445 24.212 1.00 94.12 196 THR A O 1
ATOM 1544 N N . LEU A 1 197 ? -8.082 -12.466 22.215 1.00 95.38 197 LEU A N 1
ATOM 1545 C CA . LEU A 1 197 ? -9.167 -11.589 22.658 1.00 95.38 197 LEU A CA 1
ATOM 1546 C C . LEU A 1 197 ? -10.526 -12.311 22.617 1.00 95.38 197 LEU A C 1
ATOM 1548 O O . LEU A 1 197 ? -10.755 -13.151 21.744 1.00 95.38 197 LEU A O 1
ATOM 1552 N N . PRO A 1 198 ? -11.457 -11.974 23.531 1.00 94.12 198 PRO A N 1
ATOM 1553 C CA . PRO A 1 198 ? -12.822 -12.482 23.452 1.00 94.12 198 PRO A CA 1
ATOM 1554 C C . PRO A 1 198 ? -13.480 -11.982 22.158 1.00 94.12 198 PRO A C 1
ATOM 1556 O O . PRO A 1 198 ? -13.327 -10.813 21.805 1.00 94.12 198 PRO A O 1
ATOM 1559 N N . GLY A 1 199 ? -14.198 -12.852 21.445 1.00 90.62 199 GLY A N 1
ATOM 1560 C CA . GLY A 1 199 ? -14.826 -12.502 20.164 1.00 90.62 199 GLY A CA 1
ATOM 1561 C C . GLY A 1 199 ? -13.960 -12.759 18.918 1.00 90.62 199 GLY A C 1
ATOM 1562 O O . GLY A 1 199 ? -14.370 -12.447 17.797 1.00 90.62 199 GLY A O 1
ATOM 1563 N N . ALA A 1 200 ? -12.732 -13.271 19.082 1.00 91.94 200 ALA A N 1
ATOM 1564 C CA . ALA A 1 200 ? -11.809 -13.472 17.963 1.00 91.94 200 ALA A CA 1
ATOM 1565 C C . ALA A 1 200 ? -12.281 -14.559 16.985 1.00 91.94 200 ALA A C 1
ATOM 1567 O O . ALA A 1 200 ? -12.138 -14.409 15.770 1.00 91.94 200 ALA A O 1
ATOM 1568 N N . VAL A 1 201 ? -12.852 -15.648 17.509 1.00 90.62 201 VAL A N 1
ATOM 1569 C CA . VAL A 1 201 ? -13.303 -16.792 16.703 1.00 90.62 201 VAL A CA 1
ATOM 1570 C C . VAL A 1 201 ? -14.456 -16.385 15.790 1.00 90.62 201 VAL A C 1
ATOM 1572 O O . VAL A 1 201 ? -14.495 -16.809 14.638 1.00 90.62 201 VAL A O 1
ATOM 1575 N N . GLU A 1 202 ? -15.351 -15.520 16.256 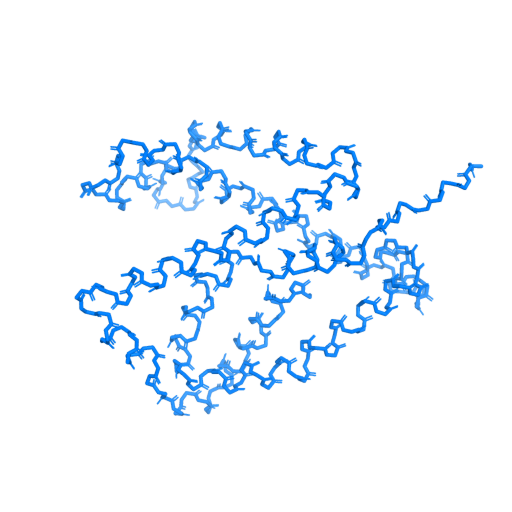1.00 90.44 202 GLU A N 1
ATOM 1576 C CA . GLU A 1 202 ? -16.467 -14.972 15.491 1.00 90.44 202 GLU A CA 1
ATOM 1577 C C . GLU A 1 202 ? -15.960 -14.131 14.318 1.00 90.44 202 GLU A C 1
ATOM 1579 O O . GLU A 1 202 ? -16.386 -14.340 13.183 1.00 90.44 202 GLU A O 1
ATOM 1584 N N . GLY A 1 203 ? -14.993 -13.239 14.563 1.00 86.75 203 GLY A N 1
ATOM 1585 C CA . GLY A 1 203 ? -14.375 -12.426 13.512 1.00 86.75 203 GLY A CA 1
ATOM 1586 C C . GLY A 1 203 ? -13.673 -13.270 12.444 1.00 86.75 203 GLY A C 1
ATOM 1587 O O . GLY A 1 203 ? -13.857 -13.038 11.248 1.00 86.75 203 GLY A O 1
ATOM 1588 N N . VAL A 1 204 ? -12.913 -14.288 12.862 1.00 88.69 204 VAL A N 1
ATOM 1589 C CA . VAL A 1 204 ? -12.221 -15.210 11.945 1.00 88.69 204 VAL A CA 1
ATOM 1590 C C . VAL A 1 204 ? -13.216 -16.063 11.163 1.00 88.69 204 VAL A C 1
ATOM 1592 O O . VAL A 1 204 ? -13.103 -16.165 9.944 1.00 88.69 204 VAL A O 1
ATOM 1595 N N . SER A 1 205 ? -14.208 -16.646 11.835 1.00 88.12 205 SER A N 1
ATOM 1596 C CA . SER A 1 205 ? -15.219 -17.496 11.193 1.00 88.12 205 SER A CA 1
ATOM 1597 C C . SER A 1 205 ? -16.022 -16.711 10.166 1.00 88.12 205 SER A C 1
ATOM 1599 O O . SER A 1 205 ? -16.282 -17.203 9.071 1.00 88.12 205 SER A O 1
ATOM 1601 N N . TYR A 1 206 ? -16.360 -15.462 10.479 1.00 85.00 206 TYR A N 1
ATOM 1602 C CA . TYR A 1 206 ? -17.062 -14.580 9.561 1.00 85.00 206 TYR A CA 1
ATOM 1603 C C . TYR A 1 206 ? -16.206 -14.211 8.342 1.00 85.00 206 TYR A C 1
ATOM 1605 O O . TYR A 1 206 ? -16.675 -14.297 7.210 1.00 85.00 206 TYR A O 1
ATOM 1613 N N . TYR A 1 207 ? -14.926 -13.883 8.546 1.00 86.69 207 TYR A N 1
ATOM 1614 C CA . TYR A 1 207 ? -13.994 -13.604 7.448 1.00 86.69 207 TYR A CA 1
ATOM 1615 C C . TYR A 1 207 ? -13.708 -14.833 6.570 1.00 86.69 207 TYR A C 1
ATOM 1617 O O . TYR A 1 207 ? -13.429 -14.700 5.378 1.00 86.69 207 TYR A O 1
ATOM 1625 N N . LEU A 1 208 ? -13.779 -16.036 7.142 1.00 88.88 208 LEU A N 1
ATOM 1626 C CA . LEU A 1 208 ? -13.514 -17.285 6.432 1.00 88.88 208 LEU A CA 1
ATOM 1627 C C . LEU A 1 208 ? -14.766 -17.967 5.869 1.00 88.88 208 LEU A C 1
ATOM 1629 O O . LEU A 1 208 ? -14.624 -18.973 5.181 1.00 88.88 208 LEU A O 1
ATOM 1633 N N . SER A 1 209 ? -15.968 -17.439 6.112 1.00 91.69 209 SER A N 1
ATOM 1634 C CA . SER A 1 209 ? -17.219 -18.004 5.591 1.00 91.69 209 SER A CA 1
ATOM 1635 C C . SER A 1 209 ? -17.379 -17.668 4.103 1.00 91.69 209 SER A C 1
ATOM 1637 O O . SER A 1 209 ? -17.613 -16.505 3.775 1.00 91.69 209 SER A O 1
ATOM 1639 N N . PRO A 1 210 ? -17.239 -18.634 3.174 1.00 92.44 210 PRO A N 1
ATOM 1640 C CA . PRO A 1 210 ? -17.247 -18.331 1.749 1.00 92.44 210 PRO A CA 1
ATOM 1641 C C . PRO A 1 210 ? -18.674 -18.115 1.231 1.00 92.44 210 PRO A C 1
ATOM 1643 O O . PRO A 1 210 ? -19.543 -18.966 1.413 1.00 92.44 210 PRO A O 1
ATOM 1646 N N . ASP A 1 211 ? -18.896 -17.019 0.504 1.00 92.31 211 ASP A N 1
ATOM 1647 C CA . ASP A 1 211 ? -20.122 -16.804 -0.275 1.00 92.31 211 ASP A CA 1
ATOM 1648 C C . ASP A 1 211 ? -19.827 -16.972 -1.771 1.00 92.31 211 ASP A C 1
ATOM 1650 O O . ASP A 1 211 ? -19.462 -16.029 -2.481 1.00 92.31 211 ASP A O 1
ATOM 1654 N N . PHE A 1 212 ? -19.982 -18.203 -2.261 1.00 93.31 212 PHE A N 1
ATOM 1655 C CA . PHE A 1 212 ? -19.725 -18.545 -3.662 1.00 93.31 212 PHE A CA 1
ATOM 1656 C C . PHE A 1 212 ? -20.698 -17.880 -4.642 1.00 93.31 212 PHE A C 1
ATOM 1658 O O . PHE A 1 212 ? -20.359 -17.732 -5.816 1.00 93.31 212 PHE A O 1
ATOM 1665 N N . SER A 1 213 ? -21.872 -17.423 -4.187 1.00 93.38 213 SER A N 1
ATOM 1666 C CA . SER A 1 213 ? -22.835 -16.738 -5.060 1.00 93.38 213 SER A CA 1
ATOM 1667 C C . SER A 1 213 ? -22.252 -15.445 -5.644 1.00 93.38 213 SER A C 1
ATOM 1669 O O . SER A 1 213 ? -22.558 -15.066 -6.777 1.00 93.38 213 SER A O 1
ATOM 1671 N N . LYS A 1 214 ? -21.330 -14.803 -4.912 1.00 90.56 214 LYS A N 1
ATOM 1672 C CA . LYS A 1 214 ? -20.640 -13.580 -5.338 1.00 90.56 214 LYS A CA 1
ATOM 1673 C C . LYS A 1 214 ? -19.707 -13.800 -6.523 1.00 90.56 214 LYS A C 1
ATOM 1675 O O . LYS A 1 214 ? -19.494 -12.858 -7.281 1.00 90.56 214 LYS A O 1
ATOM 1680 N N . LEU A 1 215 ? -19.201 -15.016 -6.739 1.00 93.00 215 LEU A N 1
ATOM 1681 C CA . LEU A 1 215 ? -18.274 -15.309 -7.841 1.00 93.00 215 LEU A CA 1
ATOM 1682 C C . LEU A 1 215 ? -18.917 -15.184 -9.225 1.00 93.00 215 LEU A C 1
ATOM 1684 O O . LEU A 1 215 ? -18.205 -14.991 -10.208 1.00 93.00 215 LEU A O 1
ATOM 1688 N N . LEU A 1 216 ? -20.249 -15.239 -9.302 1.00 93.94 216 LEU A N 1
ATOM 1689 C CA . LEU A 1 216 ? -20.997 -14.999 -10.538 1.00 93.94 216 LEU A CA 1
ATOM 1690 C C . LEU A 1 216 ? -20.963 -13.525 -10.969 1.00 93.94 216 LEU A C 1
ATOM 1692 O O . LEU A 1 216 ? -21.271 -13.203 -12.114 1.00 93.94 216 LEU A O 1
ATOM 1696 N N . ASN A 1 217 ? -20.591 -12.611 -10.069 1.00 94.06 217 ASN A N 1
ATOM 1697 C CA . ASN A 1 217 ? -20.515 -11.191 -10.369 1.00 94.06 217 ASN A CA 1
ATOM 1698 C C . ASN A 1 217 ? -19.131 -10.822 -10.922 1.00 94.06 217 ASN A C 1
ATOM 1700 O O . ASN A 1 217 ? -18.125 -10.896 -10.219 1.00 94.06 217 ASN A O 1
ATOM 1704 N N . VAL A 1 218 ? -19.083 -10.323 -12.158 1.00 94.88 218 VAL A N 1
ATOM 1705 C CA . VAL A 1 218 ? -17.840 -9.880 -12.816 1.00 94.88 218 VAL A CA 1
ATOM 1706 C C . VAL A 1 218 ? -17.070 -8.815 -12.020 1.00 94.88 218 VAL A C 1
ATOM 1708 O O . VAL A 1 218 ? -15.842 -8.780 -12.056 1.00 94.88 218 VAL A O 1
ATOM 1711 N N . ASN A 1 219 ? -17.758 -7.984 -11.231 1.00 94.56 219 ASN A N 1
ATOM 1712 C CA . ASN A 1 219 ? -17.114 -6.950 -10.415 1.00 94.56 219 ASN A CA 1
ATOM 1713 C C . ASN A 1 219 ? -16.212 -7.534 -9.319 1.00 94.56 219 ASN A C 1
ATOM 1715 O O . ASN A 1 219 ? -15.248 -6.883 -8.909 1.00 94.56 219 ASN A O 1
ATOM 1719 N N . VAL A 1 220 ? -16.488 -8.763 -8.869 1.00 94.38 220 VAL A N 1
ATOM 1720 C CA . VAL A 1 220 ? -15.634 -9.487 -7.919 1.00 94.38 220 VAL A CA 1
ATOM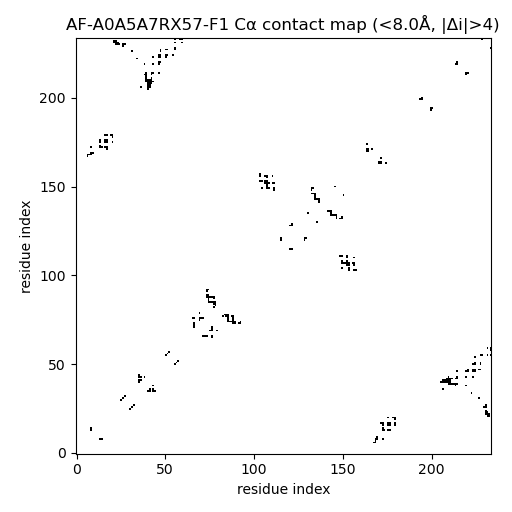 1721 C C . VAL A 1 220 ? -14.288 -9.813 -8.564 1.00 94.38 220 VAL A C 1
ATOM 1723 O O . VAL A 1 220 ? -13.240 -9.566 -7.970 1.00 94.38 220 VAL A O 1
ATOM 1726 N N . TRP A 1 221 ? -14.306 -10.265 -9.818 1.00 95.81 221 TRP A N 1
ATOM 1727 C CA . TRP A 1 221 ? -13.099 -10.545 -10.594 1.00 95.81 221 TRP A CA 1
ATOM 1728 C C . TRP A 1 221 ? -12.320 -9.268 -10.909 1.00 95.81 221 TRP A C 1
ATOM 1730 O O . TRP A 1 221 ? -11.116 -9.218 -10.674 1.00 95.81 221 TRP A O 1
ATOM 1740 N N . LEU A 1 222 ? -12.997 -8.199 -11.343 1.00 94.56 222 LEU A N 1
ATOM 1741 C CA . LEU A 1 222 ? -12.352 -6.897 -11.567 1.00 94.56 222 LEU A CA 1
ATOM 1742 C C . LEU A 1 222 ? -11.680 -6.367 -10.293 1.00 94.56 222 LEU A C 1
ATOM 1744 O O . LEU A 1 222 ? -10.553 -5.877 -10.345 1.00 94.56 222 LEU A O 1
ATOM 1748 N N . SER A 1 223 ? -12.338 -6.521 -9.140 1.00 93.94 223 SER A N 1
ATOM 1749 C CA . SER A 1 223 ? -11.771 -6.146 -7.841 1.00 93.94 223 SER A CA 1
ATOM 1750 C C . SER A 1 223 ? -10.536 -6.978 -7.491 1.00 93.94 223 SER A C 1
ATOM 1752 O O . SER A 1 223 ? -9.576 -6.433 -6.949 1.00 93.94 223 SER A O 1
ATOM 1754 N N . ALA A 1 224 ? -10.533 -8.273 -7.822 1.00 94.38 224 ALA A N 1
ATOM 1755 C CA . ALA A 1 224 ? -9.394 -9.163 -7.609 1.00 94.38 224 ALA A CA 1
ATOM 1756 C C . ALA A 1 224 ? -8.187 -8.768 -8.469 1.00 94.38 224 ALA A C 1
ATOM 1758 O O . ALA A 1 224 ? -7.099 -8.575 -7.927 1.00 94.38 224 ALA A O 1
ATOM 1759 N N . TYR A 1 225 ? -8.381 -8.559 -9.776 1.00 94.94 225 TYR A N 1
ATOM 1760 C CA . TYR A 1 225 ? -7.311 -8.095 -10.667 1.00 94.94 225 TYR A CA 1
ATOM 1761 C C . TYR A 1 225 ? -6.768 -6.737 -10.225 1.00 94.94 225 TYR A C 1
ATOM 1763 O O . TYR A 1 225 ? -5.560 -6.602 -10.047 1.00 94.94 225 TYR A O 1
ATOM 1771 N N . ALA A 1 226 ? -7.639 -5.759 -9.954 1.00 92.50 226 ALA A N 1
ATOM 1772 C CA . ALA A 1 226 ? -7.212 -4.456 -9.449 1.00 92.50 226 ALA A CA 1
ATOM 1773 C C . ALA A 1 226 ? -6.392 -4.594 -8.158 1.00 92.50 226 ALA A C 1
ATOM 1775 O O . ALA A 1 226 ? -5.343 -3.971 -8.023 1.00 92.50 226 ALA A O 1
ATOM 1776 N N . GLN A 1 227 ? -6.833 -5.430 -7.213 1.00 92.19 227 GLN A N 1
ATOM 1777 C CA . GLN A 1 227 ? -6.099 -5.662 -5.972 1.00 92.19 227 GLN A CA 1
ATOM 1778 C C . GLN A 1 227 ? -4.708 -6.264 -6.220 1.00 92.19 227 GLN A C 1
ATOM 1780 O O . GLN A 1 227 ? -3.775 -5.843 -5.547 1.00 92.19 227 GLN A O 1
ATOM 1785 N N . ILE A 1 228 ? -4.543 -7.175 -7.186 1.00 93.12 228 ILE A N 1
ATOM 1786 C CA . ILE A 1 228 ? -3.230 -7.732 -7.553 1.00 93.12 228 ILE A CA 1
ATOM 1787 C C . ILE A 1 228 ? -2.285 -6.655 -8.094 1.00 93.12 228 ILE A C 1
ATOM 1789 O O . ILE A 1 228 ? -1.150 -6.589 -7.627 1.00 93.12 228 ILE A O 1
ATOM 1793 N N . PHE A 1 229 ? -2.747 -5.778 -8.993 1.00 90.31 229 PHE A N 1
ATOM 1794 C CA . PHE A 1 229 ? -1.928 -4.662 -9.492 1.00 90.31 229 PHE A CA 1
ATOM 1795 C C . PHE A 1 229 ? -1.451 -3.756 -8.347 1.00 90.31 229 PHE A C 1
ATOM 1797 O O . PHE A 1 229 ? -0.261 -3.481 -8.223 1.00 90.31 229 PHE A O 1
ATOM 1804 N N . PHE A 1 230 ? -2.352 -3.386 -7.429 1.00 85.31 230 PHE A N 1
ATOM 1805 C CA . PHE A 1 230 ? -1.993 -2.575 -6.260 1.00 85.31 230 PHE A CA 1
ATOM 1806 C C . PHE A 1 230 ? -1.106 -3.307 -5.237 1.00 85.31 230 PHE A C 1
ATOM 1808 O O . PHE A 1 230 ? -0.326 -2.654 -4.550 1.00 85.31 230 PHE A O 1
ATOM 1815 N N . SER A 1 231 ? -1.237 -4.629 -5.088 1.00 87.12 231 SER A N 1
ATOM 1816 C CA . SER A 1 231 ? -0.452 -5.423 -4.129 1.00 87.12 231 SER A CA 1
ATOM 1817 C C . SER A 1 231 ? 0.945 -5.779 -4.636 1.00 87.12 231 SER A C 1
ATOM 1819 O O . SER A 1 231 ? 1.833 -5.994 -3.820 1.00 87.12 231 SER A O 1
ATOM 1821 N N . LEU A 1 232 ? 1.146 -5.888 -5.949 1.00 86.62 232 LEU A N 1
ATOM 1822 C CA . LEU A 1 232 ? 2.460 -6.159 -6.543 1.00 86.62 232 LEU A CA 1
ATOM 1823 C C . LEU A 1 232 ? 3.165 -4.888 -7.033 1.00 86.62 232 LEU A C 1
ATOM 1825 O O . LEU A 1 232 ? 4.311 -4.975 -7.462 1.00 86.62 232 LEU A O 1
ATOM 1829 N N . SER A 1 233 ? 2.510 -3.728 -6.918 1.00 83.88 233 SER A N 1
ATOM 1830 C CA . SER A 1 233 ? 3.013 -2.433 -7.391 1.00 83.88 233 SER A CA 1
ATOM 1831 C C . SER A 1 233 ? 3.348 -2.438 -8.892 1.00 83.88 233 SER A C 1
ATOM 1833 O O . SER A 1 233 ? 4.365 -1.873 -9.289 1.00 83.88 233 SER A O 1
ATOM 1835 N N . LEU A 1 234 ? 2.482 -3.088 -9.686 1.00 79.94 234 LEU A N 1
ATOM 1836 C CA . LEU A 1 234 ? 2.555 -3.226 -11.151 1.00 79.94 234 LEU A CA 1
ATOM 1837 C C . LEU A 1 234 ? 1.838 -2.088 -11.892 1.00 79.94 234 LEU A C 1
ATOM 1839 O O . LEU A 1 234 ? 0.852 -1.547 -11.336 1.00 79.94 234 LEU A O 1
#